Protein AF-0000000070482449 (afdb_homodimer)

Nearest PDB structures (foldseek):
  4ecn-assembly1_A  TM=5.492E-01  e=3.746E+00  Bacteroides thetaiotaomicron VPI-5482
  8u8a-assembly1_C  TM=4.324E-01  e=1.231E+00  Homo sapiens
  8xft-assembly1_A  TM=3.290E-01  e=1.168E+00  Homo sapiens
  8y69-assembly1_A  TM=4.864E-01  e=5.724E+00  Homo sapiens
  8tzh-assembly1_A  TM=4.615E-01  e=9.222E+00  Homo sapiens

Foldseek 3Di:
DDEDEPEQDQDQEDEAQQPVQVYAEYHHELNQNHAEAHHHHLNHAYYEYENNQNHAEHPAQQSNQNHAEYEHANHVNHDYYHDNNPNRVNPPHPHCNPDDD/DDEDEPEQDADQEDEAQQPVQVYAEYHHELNQNHAEAHHHHLNHAYAEYENNQNHAEHPAQQSNQNHAEYEHANHVNHDYYHDNNPNRVNPPHPHCNPDDD

Solvent-accessible surface area (backbone atoms only — not comparable to full-atom values): 9764 Å² total; per-residue (Å²): 123,33,54,45,60,40,53,60,29,67,38,49,68,62,65,65,40,45,79,41,72,53,36,25,34,42,35,34,31,45,16,45,44,22,35,47,50,46,52,64,25,47,58,26,26,35,40,36,37,29,41,14,48,44,19,36,32,51,46,85,34,46,64,27,43,44,26,45,41,40,33,48,21,46,25,81,49,51,74,44,76,45,62,57,23,86,72,13,63,40,52,76,52,55,68,48,62,48,66,81,128,123,31,51,47,61,41,54,60,29,68,36,52,69,64,66,66,40,45,81,41,73,54,37,28,32,42,35,33,32,45,18,44,43,22,35,46,48,48,51,64,26,46,57,25,25,34,42,37,37,30,40,14,47,44,20,35,33,50,45,85,34,47,65,28,44,45,26,46,41,41,34,48,21,44,27,83,50,50,75,44,74,45,62,57,23,86,72,14,62,41,54,75,51,56,67,48,62,48,68,81,127

Sequence (202 aa):
MESLCLTGNSFQSLPSLSGLSKLGALFLDDCTNLHAIPELPSNLRELIANYCTELVTTGNLSEMISLEEISLNYCPKLIEISNIGSESDLRNPKFAVEEPMMESLCLTGNSFQSLPSLSGLSKLGALFLDDCTNLHAIPELPSNLRELIANYCTELVTTGNLSEMISLEEISLNYCPKLIEISNIGSESDLRNPKFAVEEPM

Secondary structure (DSSP, 8-state):
-EEEE-TT---S-----TT-TTEEEEE-TT-TT--BPPP--TT--EEE-TT-TT--B----TT-TT--EEE--S-TT--B-----TTS-------------/-EEEE-TT---S-----TT-TTEEEEE-TT-TT--BPPP--TT--EEE-TT-TT--B----TT-TT--EEE--S-TT--B-----TTS-------------

pLDDT: mean 82.86, std 17.4, range [34.97, 97.88]

Organism: Prunus dulcis (NCBI:txid3755)

InterPro domains:
  IPR032675 Leucine-rich repeat domain superfamily [G3DSA:3.80.10.10] (1-92)

Structure (mmCIF, N/CA/C/O backbone):
data_AF-0000000070482449-model_v1
#
loop_
_entity.id
_entity.type
_entity.pdbx_description
1 polymer 'PREDICTED: TMV resistance'
#
loop_
_atom_site.group_PDB
_atom_site.id
_atom_site.type_symbol
_atom_site.label_atom_id
_atom_site.label_alt_id
_atom_site.label_comp_id
_atom_site.label_asym_id
_atom_site.label_entity_id
_atom_site.label_seq_id
_atom_site.pdbx_PDB_ins_code
_atom_site.Cartn_x
_atom_site.Cartn_y
_atom_site.Cartn_z
_atom_site.occupancy
_atom_site.B_iso_or_equiv
_atom_site.auth_seq_id
_atom_site.auth_comp_id
_atom_site.auth_asym_id
_atom_site.auth_atom_id
_atom_site.pdbx_PDB_model_num
ATOM 1 N N . MET A 1 1 ? -16.234 -4.676 -0.341 1 79.56 1 MET A N 1
ATOM 2 C CA . MET A 1 1 ? -14.906 -5.184 -0.687 1 79.56 1 MET A CA 1
ATOM 3 C C . MET A 1 1 ? -14 -4.055 -1.168 1 79.56 1 MET A C 1
ATOM 5 O O . MET A 1 1 ? -14.453 -3.154 -1.883 1 79.56 1 MET A O 1
ATOM 9 N N . GLU A 1 2 ? -12.836 -4.031 -0.575 1 90.75 2 GLU A N 1
ATOM 10 C CA . GLU A 1 2 ? -11.891 -2.979 -0.941 1 90.75 2 GLU A CA 1
ATOM 11 C C . GLU A 1 2 ? -10.82 -3.502 -1.895 1 90.75 2 GLU A C 1
ATOM 13 O O . GLU A 1 2 ? -10.578 -4.707 -1.958 1 90.75 2 GLU A O 1
ATOM 18 N N . SER A 1 3 ? -10.477 -2.617 -2.816 1 95 3 SER A N 1
ATOM 19 C CA . SER A 1 3 ? -9.352 -2.93 -3.691 1 95 3 SER A CA 1
ATOM 20 C C . SER A 1 3 ? -8.133 -2.07 -3.359 1 95 3 SER A C 1
ATOM 22 O O . SER A 1 3 ? -8.273 -0.94 -2.891 1 95 3 SER A O 1
ATOM 24 N N . LEU A 1 4 ? -6.938 -2.613 -3.586 1 96.12 4 LEU A N 1
ATOM 25 C CA . LEU A 1 4 ? -5.676 -1.896 -3.42 1 96.12 4 LEU A CA 1
ATOM 26 C C . LEU A 1 4 ? -4.832 -1.982 -4.688 1 96.12 4 LEU A C 1
ATOM 28 O O . LEU A 1 4 ? -4.449 -3.076 -5.109 1 96.12 4 LEU A O 1
ATOM 32 N N . CYS A 1 5 ? -4.59 -0.788 -5.254 1 96.75 5 CYS A N 1
ATOM 33 C CA . CYS A 1 5 ? -3.77 -0.732 -6.461 1 96.75 5 CYS A CA 1
ATOM 34 C C . CYS A 1 5 ? -2.385 -0.177 -6.152 1 96.75 5 CYS A C 1
ATOM 36 O O . CYS A 1 5 ? -2.248 0.985 -5.766 1 96.75 5 CYS A O 1
ATOM 38 N N . LEU A 1 6 ? -1.37 -1.03 -6.383 1 97 6 LEU A N 1
ATOM 39 C CA . LEU A 1 6 ? 0.023 -0.656 -6.168 1 97 6 LEU A CA 1
ATOM 40 C C . LEU A 1 6 ? 0.812 -0.732 -7.469 1 97 6 LEU A C 1
ATOM 42 O O . LEU A 1 6 ? 2.045 -0.685 -7.457 1 97 6 LEU A O 1
ATOM 46 N N . THR A 1 7 ? 0.087 -0.79 -8.5 1 96.94 7 THR A N 1
ATOM 47 C CA . THR A 1 7 ? 0.677 -0.991 -9.82 1 96.94 7 THR A CA 1
ATOM 48 C C . THR A 1 7 ? 1.72 0.083 -10.117 1 96.94 7 THR A C 1
ATOM 50 O O . THR A 1 7 ? 1.487 1.267 -9.867 1 96.94 7 THR A O 1
ATOM 53 N N . GLY A 1 8 ? 2.809 -0.324 -10.57 1 96.25 8 GLY A N 1
ATOM 54 C CA . GLY A 1 8 ? 3.814 0.595 -11.078 1 96.25 8 GLY A CA 1
ATOM 55 C C . GLY A 1 8 ? 4.742 1.12 -9.992 1 96.25 8 GLY A C 1
ATOM 56 O O . GLY A 1 8 ? 5.637 1.922 -10.273 1 96.25 8 GLY A O 1
ATOM 57 N N . ASN A 1 9 ? 4.633 0.684 -8.766 1 95.5 9 ASN A N 1
ATOM 58 C CA . ASN A 1 9 ? 5.547 1.117 -7.719 1 95.5 9 ASN A CA 1
ATOM 59 C C . ASN A 1 9 ? 6.906 0.437 -7.84 1 95.5 9 ASN A C 1
ATOM 61 O O . ASN A 1 9 ? 7.027 -0.605 -8.484 1 95.5 9 ASN A O 1
ATOM 65 N N . SER A 1 10 ? 7.938 1.027 -7.289 1 93.12 10 SER A N 1
ATOM 66 C CA . SER A 1 10 ? 9.297 0.53 -7.457 1 93.12 10 SER A CA 1
ATOM 67 C C . SER A 1 10 ? 9.875 0.049 -6.129 1 93.12 10 SER A C 1
ATOM 69 O O . SER A 1 10 ? 11.102 -0.047 -5.98 1 93.12 10 SER A O 1
ATOM 71 N N . PHE A 1 11 ? 9.008 -0.35 -5.207 1 92 11 PHE A N 1
ATOM 72 C CA . PHE A 1 11 ? 9.492 -0.823 -3.912 1 92 11 PHE A CA 1
ATOM 73 C C . PHE A 1 11 ? 10.008 -2.252 -4.02 1 92 11 PHE A C 1
ATOM 75 O O . PHE A 1 11 ? 9.578 -3.012 -4.891 1 92 11 PHE A O 1
ATOM 82 N N . GLN A 1 12 ? 10.859 -2.605 -3.109 1 92.62 12 GLN A N 1
ATOM 83 C CA . GLN A 1 12 ? 11.43 -3.947 -3.092 1 92.62 12 GLN A CA 1
ATOM 84 C C . GLN A 1 12 ? 10.617 -4.883 -2.207 1 92.62 12 GLN A C 1
ATOM 86 O O . GLN A 1 12 ? 10.641 -6.102 -2.393 1 92.62 12 GLN A O 1
ATOM 91 N N . SER A 1 13 ? 10.008 -4.316 -1.276 1 90.62 13 SER A N 1
ATOM 92 C CA . SER A 1 13 ? 9.211 -5.09 -0.331 1 90.62 13 SER A CA 1
ATOM 93 C C . SER A 1 13 ? 8.023 -4.281 0.186 1 90.62 13 SER A C 1
ATOM 95 O O . SER A 1 13 ? 7.984 -3.059 0.031 1 90.62 13 SER A O 1
ATOM 97 N N . LEU A 1 14 ? 6.973 -4.996 0.718 1 90.88 14 LEU A N 1
ATOM 98 C CA . LEU A 1 14 ? 5.793 -4.402 1.336 1 90.88 14 LEU A CA 1
ATOM 99 C C . LEU A 1 14 ? 5.551 -4.988 2.725 1 90.88 14 LEU A C 1
ATOM 101 O O . LEU A 1 14 ? 5.895 -6.141 2.982 1 90.88 14 LEU A O 1
ATOM 105 N N . PRO A 1 15 ? 4.961 -4.074 3.549 1 90 15 PRO A N 1
ATOM 106 C CA . PRO A 1 15 ? 4.508 -4.688 4.801 1 90 15 PRO A CA 1
ATOM 107 C C . PRO A 1 15 ? 3.357 -5.668 4.59 1 90 15 PRO A C 1
ATOM 109 O O . PRO A 1 15 ? 2.74 -5.684 3.523 1 90 15 PRO A O 1
ATOM 112 N N . SER A 1 16 ? 3.137 -6.484 5.75 1 92.81 16 SER A N 1
ATOM 113 C CA . SER A 1 16 ? 2.01 -7.414 5.691 1 92.81 16 SER A CA 1
ATOM 114 C C . SER A 1 16 ? 0.701 -6.676 5.43 1 92.81 16 SER A C 1
ATOM 116 O O . SER A 1 16 ? 0.458 -5.609 6 1 92.81 16 SER A O 1
ATOM 118 N N . LEU A 1 17 ? -0.111 -7.293 4.582 1 93.88 17 LEU A N 1
ATOM 119 C CA . LEU A 1 17 ? -1.441 -6.754 4.32 1 93.88 17 LEU A CA 1
ATOM 120 C C . LEU A 1 17 ? -2.516 -7.613 4.977 1 93.88 17 LEU A C 1
ATOM 122 O O . LEU A 1 17 ? -3.709 -7.41 4.742 1 93.88 17 LEU A O 1
ATOM 126 N N . SER A 1 18 ? -2.086 -8.477 5.848 1 92.19 18 SER A N 1
ATOM 127 C CA . SER A 1 18 ? -2.998 -9.43 6.469 1 92.19 18 SER A CA 1
ATOM 128 C C . SER A 1 18 ? -4.031 -8.719 7.336 1 92.19 18 SER A C 1
ATOM 130 O O . SER A 1 18 ? -5.121 -9.25 7.57 1 92.19 18 SER A O 1
ATOM 132 N N . GLY A 1 19 ? -3.684 -7.551 7.688 1 88.56 19 GLY A N 1
ATOM 133 C CA . GLY A 1 19 ? -4.582 -6.812 8.562 1 88.56 19 GLY A CA 1
ATOM 134 C C . GLY A 1 19 ? -5.707 -6.117 7.816 1 88.56 19 GLY A C 1
ATOM 135 O O . GLY A 1 19 ? -6.645 -5.609 8.43 1 88.56 19 GLY A O 1
ATOM 136 N N . LEU A 1 20 ? -5.641 -6.141 6.543 1 91 20 LEU A N 1
ATOM 137 C CA . LEU A 1 20 ? -6.684 -5.508 5.742 1 91 20 LEU A CA 1
ATOM 138 C C . LEU A 1 20 ? -7.812 -6.488 5.445 1 91 20 LEU A C 1
ATOM 140 O O . LEU A 1 20 ? -7.961 -6.941 4.309 1 91 20 LEU A O 1
ATOM 144 N N . SER A 1 21 ? -8.68 -6.641 6.445 1 89.88 21 SER A N 1
ATOM 145 C CA . SER A 1 21 ? -9.688 -7.695 6.426 1 89.88 21 SER A CA 1
ATOM 146 C C . SER A 1 21 ? -10.711 -7.453 5.324 1 89.88 21 SER A C 1
ATOM 148 O O . SER A 1 21 ? -11.406 -8.383 4.898 1 89.88 21 SER A O 1
ATOM 150 N N . LYS A 1 22 ? -10.805 -6.285 4.809 1 91.88 22 LYS A N 1
ATOM 151 C CA . LYS A 1 22 ? -11.797 -5.969 3.789 1 91.88 22 LYS A CA 1
ATOM 152 C C . LYS A 1 22 ? -11.18 -5.984 2.395 1 91.88 22 LYS A C 1
ATOM 154 O O . LYS A 1 22 ? -11.867 -5.77 1.398 1 91.88 22 LYS A O 1
ATOM 159 N N . LEU A 1 23 ? -9.977 -6.297 2.328 1 94.06 23 LEU A N 1
ATOM 160 C CA . LEU A 1 23 ? -9.281 -6.293 1.047 1 94.06 23 LEU A CA 1
ATOM 161 C C . LEU A 1 23 ? -9.703 -7.484 0.195 1 94.06 23 LEU A C 1
ATOM 163 O O . LEU A 1 23 ? -9.484 -8.641 0.577 1 94.06 23 LEU A O 1
ATOM 167 N N . GLY A 1 24 ? -10.25 -7.156 -1.022 1 94.31 24 GLY A N 1
ATOM 168 C CA . GLY A 1 24 ? -10.734 -8.211 -1.904 1 94.31 24 GLY A CA 1
ATOM 169 C C . GLY A 1 24 ? -9.906 -8.344 -3.172 1 94.31 24 GLY A C 1
ATOM 170 O O . GLY A 1 24 ? -9.922 -9.398 -3.814 1 94.31 24 GLY A O 1
ATOM 171 N N . ALA A 1 25 ? -9.258 -7.305 -3.555 1 95.94 25 ALA A N 1
ATOM 172 C CA . ALA A 1 25 ? -8.461 -7.32 -4.777 1 95.94 25 ALA A CA 1
ATOM 173 C C . ALA A 1 25 ? -7.152 -6.562 -4.59 1 95.94 25 ALA A C 1
ATOM 175 O O . ALA A 1 25 ? -7.137 -5.465 -4.027 1 95.94 25 ALA A O 1
ATOM 176 N N . LEU A 1 26 ? -6.031 -7.188 -5.035 1 96.19 26 LEU A N 1
ATOM 177 C CA . LEU A 1 26 ? -4.711 -6.57 -4.973 1 96.19 26 LEU A CA 1
ATOM 178 C C . LEU A 1 26 ? -4.062 -6.543 -6.352 1 96.19 26 LEU A C 1
ATOM 180 O O . LEU A 1 26 ? -3.961 -7.574 -7.02 1 96.19 26 LEU A O 1
ATOM 184 N N . PHE A 1 27 ? -3.662 -5.312 -6.734 1 97.31 27 PHE A N 1
ATOM 185 C CA . PHE A 1 27 ? -2.988 -5.125 -8.016 1 97.31 27 PHE A CA 1
ATOM 186 C C . PHE A 1 27 ? -1.542 -4.691 -7.809 1 97.31 27 PHE A C 1
ATOM 188 O O . PHE A 1 27 ? -1.281 -3.658 -7.188 1 97.31 27 PHE A O 1
ATOM 195 N N . LEU A 1 28 ? -0.65 -5.512 -8.414 1 97.5 28 LEU A N 1
ATOM 196 C CA . LEU A 1 28 ? 0.781 -5.281 -8.242 1 97.5 28 LEU A CA 1
ATOM 197 C C . LEU A 1 28 ? 1.488 -5.246 -9.594 1 97.5 28 LEU A C 1
ATOM 199 O O . LEU A 1 28 ? 2.713 -5.371 -9.664 1 97.5 28 LEU A O 1
ATOM 203 N N . ASP A 1 29 ? 0.728 -4.977 -10.617 1 97.12 29 ASP A N 1
ATOM 204 C CA . ASP A 1 29 ? 1.339 -5.035 -11.945 1 97.12 29 ASP A CA 1
ATOM 205 C C . ASP A 1 29 ? 2.516 -4.066 -12.047 1 97.12 29 ASP A C 1
ATOM 207 O O . ASP A 1 29 ? 2.447 -2.941 -11.555 1 97.12 29 ASP A O 1
ATOM 211 N N . ASP A 1 30 ? 3.535 -4.539 -12.797 1 97.88 30 ASP A N 1
ATOM 212 C CA . ASP A 1 30 ? 4.68 -3.713 -13.172 1 97.88 30 ASP A CA 1
ATOM 213 C C . ASP A 1 30 ? 5.422 -3.213 -11.93 1 97.88 30 ASP A C 1
ATOM 215 O O . ASP A 1 30 ? 5.961 -2.104 -11.93 1 97.88 30 ASP A O 1
ATOM 219 N N . CYS A 1 31 ? 5.281 -3.875 -10.75 1 97.06 31 CYS A N 1
ATOM 220 C CA . CYS A 1 31 ? 6.191 -3.674 -9.625 1 97.06 31 CYS A CA 1
ATOM 221 C C . CYS A 1 31 ? 7.484 -4.457 -9.828 1 97.06 31 CYS A C 1
ATOM 223 O O . CYS A 1 31 ? 7.68 -5.508 -9.219 1 97.06 31 CYS A O 1
ATOM 225 N N . THR A 1 32 ? 8.383 -3.893 -10.578 1 97 32 THR A N 1
ATOM 226 C CA . THR A 1 32 ? 9.5 -4.621 -11.18 1 97 32 THR A CA 1
ATOM 227 C C . THR A 1 32 ? 10.586 -4.902 -10.148 1 97 32 THR A C 1
ATOM 229 O O . THR A 1 32 ? 11.453 -5.746 -10.367 1 97 32 THR A O 1
ATOM 232 N N . ASN A 1 33 ? 10.531 -4.184 -8.984 1 96.19 33 ASN A N 1
ATOM 233 C CA . ASN A 1 33 ? 11.57 -4.387 -7.98 1 96.19 33 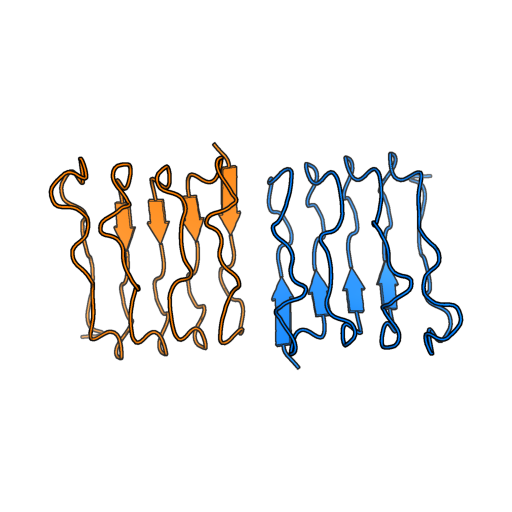ASN A CA 1
ATOM 234 C C . ASN A 1 33 ? 11.07 -5.262 -6.832 1 96.19 33 ASN A C 1
ATOM 236 O O . ASN A 1 33 ? 11.852 -5.637 -5.949 1 96.19 33 ASN A O 1
ATOM 240 N N . LEU A 1 34 ? 9.828 -5.664 -6.871 1 95.5 34 LEU A N 1
ATOM 241 C CA . LEU A 1 34 ? 9.227 -6.43 -5.777 1 95.5 34 LEU A CA 1
ATOM 242 C C . LEU A 1 34 ? 9.797 -7.844 -5.73 1 95.5 34 LEU A C 1
ATOM 244 O O . LEU A 1 34 ? 9.789 -8.555 -6.738 1 95.5 34 LEU A O 1
ATOM 248 N N . HIS A 1 35 ? 10.195 -8.266 -4.547 1 95 35 HIS A N 1
ATOM 249 C CA . HIS A 1 35 ? 10.859 -9.555 -4.453 1 95 35 HIS A CA 1
ATOM 250 C C . HIS A 1 35 ? 9.883 -10.648 -4.035 1 95 35 HIS A C 1
ATOM 252 O O . HIS A 1 35 ? 10.055 -11.812 -4.406 1 95 35 HIS A O 1
ATOM 258 N N . ALA A 1 36 ? 8.898 -10.227 -3.244 1 93.75 36 ALA A N 1
ATOM 259 C CA . ALA A 1 36 ? 7.961 -11.211 -2.717 1 93.75 36 ALA A CA 1
ATOM 260 C C . ALA A 1 36 ? 6.574 -10.594 -2.531 1 93.75 36 ALA A C 1
ATOM 262 O O . ALA A 1 36 ? 6.449 -9.414 -2.207 1 93.75 36 ALA A O 1
ATOM 263 N N . ILE A 1 37 ? 5.539 -11.32 -2.742 1 94.25 37 ILE A N 1
ATOM 264 C CA . ILE A 1 37 ? 4.188 -10.891 -2.393 1 94.25 37 ILE A CA 1
ATOM 265 C C . ILE A 1 37 ? 4.039 -10.844 -0.874 1 94.25 37 ILE A C 1
ATOM 267 O O . ILE A 1 37 ? 4.434 -11.781 -0.176 1 94.25 37 ILE A O 1
ATOM 271 N N . PRO A 1 38 ? 3.451 -9.742 -0.4 1 92.62 38 PRO A N 1
ATOM 272 C CA . PRO A 1 38 ? 3.27 -9.688 1.053 1 92.62 38 PRO A CA 1
ATOM 273 C C . PRO A 1 38 ? 2.223 -10.68 1.558 1 92.62 38 PRO A C 1
ATOM 275 O O . PRO A 1 38 ? 1.506 -11.281 0.758 1 92.62 38 PRO A O 1
ATOM 278 N N . GLU A 1 39 ? 2.258 -10.836 2.932 1 92.12 39 GLU A N 1
ATOM 279 C CA . GLU A 1 39 ? 1.156 -11.609 3.502 1 92.12 39 GLU A CA 1
ATOM 280 C C . GLU A 1 39 ? -0.19 -10.969 3.174 1 92.12 39 GLU A C 1
ATOM 282 O O . GLU A 1 39 ? -0.332 -9.742 3.225 1 92.12 39 GLU A O 1
ATOM 287 N N . LEU A 1 40 ? -1.146 -11.828 2.857 1 92.94 40 LEU A N 1
ATOM 288 C CA . LEU A 1 40 ? -2.439 -11.344 2.387 1 92.94 40 LEU A CA 1
ATOM 289 C C . LEU A 1 40 ? -3.562 -11.828 3.295 1 92.94 40 LEU A C 1
ATOM 291 O O . LEU A 1 40 ? -3.41 -12.828 4.004 1 92.94 40 LEU A O 1
ATOM 295 N N . PRO A 1 41 ? -4.637 -11.086 3.342 1 92.06 41 PRO A N 1
ATOM 296 C CA . PRO A 1 41 ? -5.777 -11.57 4.121 1 92.06 41 PRO A CA 1
ATOM 297 C C . PRO A 1 41 ? -6.488 -12.742 3.457 1 92.06 41 PRO A C 1
ATOM 299 O O . PRO A 1 41 ? -6.527 -12.828 2.227 1 92.06 41 PRO A O 1
ATOM 302 N N . SER A 1 42 ? -7.172 -13.562 4.277 1 89.06 42 SER A N 1
ATOM 303 C CA . SER A 1 42 ? -7.793 -14.789 3.795 1 89.06 42 SER A CA 1
ATOM 304 C C . SER A 1 42 ? -8.977 -14.492 2.881 1 89.06 42 SER A C 1
ATOM 306 O O . SER A 1 42 ? -9.414 -15.359 2.123 1 89.06 42 SER A O 1
ATOM 308 N N . ASN A 1 43 ? -9.477 -13.297 2.92 1 90 43 ASN A N 1
ATOM 309 C CA . ASN A 1 43 ? -10.672 -12.961 2.15 1 90 43 ASN A CA 1
ATOM 310 C C . ASN A 1 43 ? -10.312 -12.414 0.773 1 90 43 ASN A C 1
ATOM 312 O O . ASN A 1 43 ? -11.195 -12.078 -0.018 1 90 43 ASN A O 1
ATOM 316 N N . LEU A 1 44 ? -9.039 -12.383 0.395 1 92.81 44 LEU A N 1
ATOM 317 C CA . LEU A 1 44 ? -8.633 -11.875 -0.909 1 92.81 44 LEU A CA 1
ATOM 318 C C . LEU A 1 44 ? -9.188 -12.75 -2.031 1 92.81 44 LEU A C 1
ATOM 320 O O . LEU A 1 44 ? -9.062 -13.969 -1.989 1 92.81 44 LEU A O 1
ATOM 324 N N . ARG A 1 45 ? -9.766 -12.102 -3.008 1 91.75 45 ARG A N 1
ATOM 325 C CA . ARG A 1 45 ? -10.391 -12.852 -4.098 1 91.75 45 ARG A CA 1
ATOM 326 C C . ARG A 1 45 ? -9.578 -12.727 -5.383 1 91.75 45 ARG A C 1
ATOM 328 O O . ARG A 1 45 ? -9.602 -13.625 -6.227 1 91.75 45 ARG A O 1
ATOM 335 N N . GLU A 1 46 ? -8.945 -11.602 -5.551 1 93.38 46 GLU A N 1
ATOM 336 C CA . GLU A 1 46 ? -8.203 -11.336 -6.781 1 93.38 46 GLU A CA 1
ATOM 337 C C . GLU A 1 46 ? -6.793 -10.836 -6.484 1 93.38 46 GLU A C 1
ATOM 339 O O . GLU A 1 46 ? -6.617 -9.883 -5.719 1 93.38 46 GLU A O 1
ATOM 344 N N . LEU A 1 47 ? -5.766 -11.531 -7.102 1 93.56 47 LEU A N 1
ATOM 345 C CA . LEU A 1 47 ? -4.367 -11.117 -7.023 1 93.56 47 LEU A CA 1
ATOM 346 C C . LEU A 1 47 ? -3.752 -11.016 -8.414 1 93.56 47 LEU A C 1
ATOM 348 O O . LEU A 1 47 ? -3.562 -12.031 -9.094 1 93.56 47 LEU A O 1
ATOM 352 N N . ILE A 1 48 ? -3.484 -9.773 -8.805 1 94.88 48 ILE A N 1
ATOM 353 C CA . ILE A 1 48 ? -2.879 -9.562 -10.109 1 94.88 48 ILE A CA 1
ATOM 354 C C . ILE A 1 48 ? -1.481 -8.969 -9.938 1 94.88 48 ILE A C 1
ATOM 356 O O . ILE A 1 48 ? -1.33 -7.852 -9.438 1 94.88 48 ILE A O 1
ATOM 360 N N . ALA A 1 49 ? -0.438 -9.703 -10.359 1 95.44 49 ALA A N 1
ATOM 361 C CA . ALA A 1 49 ? 0.954 -9.281 -10.211 1 95.44 49 ALA A CA 1
ATOM 362 C C . ALA A 1 49 ? 1.768 -9.633 -11.453 1 95.44 49 ALA A C 1
ATOM 364 O O . ALA A 1 49 ? 2.818 -10.273 -11.352 1 95.44 49 ALA A O 1
ATOM 365 N N . ASN A 1 50 ? 1.284 -9.078 -12.539 1 94.12 50 ASN A N 1
ATOM 366 C CA . ASN A 1 50 ? 2.021 -9.305 -13.773 1 94.12 50 ASN A CA 1
ATOM 367 C C . ASN A 1 50 ? 3.219 -8.359 -13.898 1 94.12 50 ASN A C 1
ATOM 369 O O . ASN A 1 50 ? 3.207 -7.262 -13.344 1 94.12 50 ASN A O 1
ATOM 373 N N . TYR A 1 51 ? 4.262 -8.789 -14.648 1 95.88 51 TYR A N 1
ATOM 374 C CA . TYR A 1 51 ? 5.422 -7.98 -15 1 95.88 51 TYR A CA 1
ATOM 375 C C . TYR A 1 51 ? 6.211 -7.586 -13.758 1 95.88 51 TYR A C 1
ATOM 377 O O . TYR A 1 51 ? 6.762 -6.488 -13.688 1 95.88 51 TYR A O 1
ATOM 385 N N . CYS A 1 52 ? 6.141 -8.438 -12.719 1 95.94 52 CYS A N 1
ATOM 386 C CA . CYS A 1 52 ? 7.004 -8.289 -11.555 1 95.94 52 CYS A CA 1
ATOM 387 C C . CYS A 1 52 ? 8.312 -9.047 -11.742 1 95.94 52 CYS A C 1
ATOM 389 O O . CYS A 1 52 ? 8.469 -10.156 -11.219 1 95.94 52 CYS A O 1
ATOM 391 N N . THR A 1 53 ? 9.211 -8.438 -12.406 1 95.88 53 THR A N 1
ATOM 392 C CA . THR A 1 53 ? 10.352 -9.125 -13.008 1 95.88 53 THR A CA 1
ATOM 393 C C . THR A 1 53 ? 11.336 -9.578 -11.93 1 95.88 53 THR A C 1
ATOM 395 O O . THR A 1 53 ? 12.164 -10.461 -12.164 1 95.88 53 THR A O 1
ATOM 398 N N . GLU A 1 54 ? 11.328 -9.023 -10.68 1 96.19 54 GLU A N 1
ATOM 399 C CA . GLU A 1 54 ? 12.234 -9.43 -9.602 1 96.19 54 GLU A CA 1
ATOM 400 C C . GLU A 1 54 ? 11.523 -10.336 -8.602 1 96.19 54 GLU A C 1
ATOM 402 O O . GLU A 1 54 ? 12.125 -10.766 -7.613 1 96.19 54 GLU A O 1
ATOM 407 N N . LEU A 1 55 ? 10.273 -10.648 -8.883 1 94.5 55 LEU A N 1
ATOM 408 C CA . LEU A 1 55 ? 9.5 -11.5 -7.98 1 94.5 55 LEU A CA 1
ATOM 409 C C . LEU A 1 55 ? 10.047 -12.922 -7.973 1 94.5 55 LEU A C 1
ATOM 411 O O . LEU A 1 55 ? 10.133 -13.57 -9.016 1 94.5 55 LEU A O 1
ATOM 415 N N . VAL A 1 56 ? 10.414 -13.367 -6.789 1 92 56 VAL A N 1
ATOM 416 C CA . VAL A 1 56 ? 11.055 -14.672 -6.691 1 92 56 VAL A CA 1
ATOM 417 C C . VAL A 1 56 ? 10.078 -15.68 -6.09 1 92 56 VAL A C 1
ATOM 419 O O . VAL A 1 56 ? 10.109 -16.859 -6.43 1 92 56 VAL A O 1
ATOM 422 N N . THR A 1 57 ? 9.18 -15.195 -5.25 1 88 57 THR A N 1
ATOM 423 C CA . THR A 1 57 ? 8.234 -16.094 -4.609 1 88 57 THR A CA 1
ATOM 424 C C . THR A 1 57 ? 6.906 -15.391 -4.34 1 88 57 THR A C 1
ATOM 426 O O . THR A 1 57 ? 6.883 -14.18 -4.102 1 88 57 THR A O 1
ATOM 429 N N . THR A 1 58 ? 5.793 -16.078 -4.328 1 87.62 58 THR A N 1
ATOM 430 C CA . THR A 1 58 ? 4.484 -15.539 -3.979 1 87.62 58 THR A CA 1
ATOM 431 C C . THR A 1 58 ? 4.258 -15.602 -2.471 1 87.62 58 THR A C 1
ATOM 433 O O . THR A 1 58 ? 3.332 -14.977 -1.949 1 87.62 58 THR A O 1
ATOM 436 N N . GLY A 1 59 ? 5.137 -16.25 -1.792 1 82.62 59 GLY A N 1
ATOM 437 C CA . GLY A 1 59 ? 4.855 -16.516 -0.392 1 82.62 59 GLY A CA 1
ATOM 438 C C . GLY A 1 59 ? 3.781 -17.578 -0.194 1 82.62 59 GLY A C 1
ATOM 439 O O . GLY A 1 59 ? 3.512 -18.375 -1.094 1 82.62 59 GLY A O 1
ATOM 440 N N . ASN A 1 60 ? 3.213 -17.703 1.038 1 76.44 60 ASN A N 1
ATOM 441 C CA . ASN A 1 60 ? 2.232 -18.719 1.377 1 76.44 60 ASN A CA 1
ATOM 442 C C . ASN A 1 60 ? 0.817 -18.297 1.008 1 76.44 60 ASN A C 1
ATOM 444 O O . ASN A 1 60 ? 0.27 -17.359 1.61 1 76.44 60 ASN A O 1
ATOM 448 N N . LEU A 1 61 ? 0.296 -18.938 -0.005 1 80.5 61 LEU A N 1
ATOM 449 C CA . LEU A 1 61 ? -1.059 -18.625 -0.452 1 80.5 61 LEU A CA 1
ATOM 450 C C . LEU A 1 61 ? -2.033 -19.719 -0.015 1 80.5 61 LEU A C 1
ATOM 452 O O . LEU A 1 61 ? -3.186 -19.734 -0.454 1 80.5 61 LEU A O 1
ATOM 456 N N . SER A 1 62 ? -1.575 -20.609 0.855 1 76.56 62 SER A N 1
ATOM 457 C CA . SER A 1 62 ? -2.385 -21.75 1.254 1 76.56 62 SER A CA 1
ATOM 458 C C . SER A 1 62 ? -3.611 -21.312 2.049 1 76.56 62 SER A C 1
ATOM 460 O O . SER A 1 62 ? -4.617 -22.016 2.088 1 76.56 62 SER A O 1
ATOM 462 N N . GLU A 1 63 ? -3.521 -20.141 2.596 1 77.69 63 GLU A N 1
ATOM 463 C CA . GLU A 1 63 ? -4.609 -19.672 3.451 1 77.69 63 GLU A CA 1
ATOM 464 C C . GLU A 1 63 ? -5.59 -18.797 2.674 1 77.69 63 GLU A C 1
ATOM 466 O O . GLU A 1 63 ? -6.555 -18.281 3.24 1 77.69 63 GLU A O 1
ATOM 471 N N . MET A 1 64 ? -5.352 -18.719 1.4 1 82.12 64 MET A N 1
ATOM 472 C CA . MET A 1 64 ? -6.203 -17.859 0.595 1 82.12 64 MET A CA 1
ATOM 473 C C . MET A 1 64 ? -7.41 -18.609 0.061 1 82.12 64 MET A C 1
ATOM 475 O O . MET A 1 64 ? -7.527 -18.828 -1.146 1 82.12 64 MET A O 1
ATOM 479 N N . ILE A 1 65 ? -8.383 -18.875 0.931 1 82.25 65 ILE A N 1
ATOM 480 C CA . ILE A 1 65 ? -9.516 -19.75 0.642 1 82.25 65 ILE A CA 1
ATOM 481 C C . ILE A 1 65 ? -10.5 -19.047 -0.277 1 82.25 65 ILE A C 1
ATOM 483 O O . ILE A 1 65 ? -11.281 -19.688 -0.983 1 82.25 65 ILE A O 1
ATOM 487 N N . SER A 1 66 ? -10.43 -17.719 -0.306 1 87.62 66 SER A N 1
ATOM 488 C CA . SER A 1 66 ? -11.414 -16.969 -1.079 1 87.62 66 SER A CA 1
ATOM 489 C C . SER A 1 66 ? -10.852 -16.562 -2.438 1 87.62 66 SER A C 1
ATOM 491 O O . SER A 1 66 ? -11.539 -15.922 -3.234 1 87.62 66 SER A O 1
ATOM 493 N N . LEU A 1 67 ? -9.633 -16.922 -2.744 1 87.81 67 LEU A N 1
ATOM 494 C CA . LEU A 1 67 ? -8.961 -16.484 -3.965 1 87.81 67 LEU A CA 1
ATOM 495 C C . LEU A 1 67 ? -9.656 -17.062 -5.199 1 87.81 67 LEU A C 1
ATOM 497 O O . LEU A 1 67 ? -9.828 -18.281 -5.312 1 87.81 67 LEU A O 1
ATOM 501 N N . GLU A 1 68 ? -9.984 -16.188 -6.09 1 86.69 68 GLU A N 1
ATOM 502 C CA . GLU A 1 68 ? -10.703 -16.578 -7.301 1 86.69 68 GLU A CA 1
ATOM 503 C C . GLU A 1 68 ? -9.836 -16.391 -8.539 1 86.69 68 GLU A C 1
ATOM 505 O O . GLU A 1 68 ? -9.977 -17.125 -9.516 1 86.69 68 GLU A O 1
ATOM 510 N N . GLU A 1 69 ? -9.07 -15.398 -8.531 1 88.25 69 GLU A N 1
ATOM 511 C CA . GLU A 1 69 ? -8.242 -15.078 -9.688 1 88.25 69 GLU A CA 1
ATOM 512 C C . GLU A 1 69 ? -6.832 -14.688 -9.273 1 88.25 69 GLU A C 1
ATOM 514 O O . GLU A 1 69 ? -6.648 -13.898 -8.344 1 88.25 69 GLU A O 1
ATOM 519 N N . ILE A 1 70 ? -5.832 -15.297 -10 1 90.69 70 ILE A N 1
ATOM 520 C CA . ILE A 1 70 ? -4.43 -14.961 -9.805 1 90.69 70 ILE A CA 1
ATOM 521 C C . ILE A 1 70 ? -3.723 -14.875 -11.156 1 90.69 70 ILE A C 1
ATOM 523 O O . ILE A 1 70 ? -3.959 -15.711 -12.031 1 90.69 70 ILE A O 1
ATOM 527 N N . SER A 1 71 ? -3.025 -13.773 -11.352 1 91.06 71 SER A N 1
ATOM 528 C CA . SER A 1 71 ? -2.211 -13.617 -12.547 1 91.06 71 SER A CA 1
ATOM 529 C C . SER A 1 71 ? -0.779 -13.227 -12.203 1 91.06 71 SER A C 1
ATOM 531 O O . SER A 1 71 ? -0.552 -12.211 -11.539 1 91.06 71 SER A O 1
ATOM 533 N N . LEU A 1 72 ? 0.116 -14.023 -12.586 1 91.94 72 LEU A N 1
ATOM 534 C CA . LEU A 1 72 ? 1.541 -13.812 -12.359 1 91.94 72 LEU A CA 1
ATOM 535 C C . LEU A 1 72 ? 2.328 -13.969 -13.656 1 91.94 72 LEU A C 1
ATOM 537 O O . LEU A 1 72 ? 3.354 -14.656 -13.68 1 91.94 72 LEU A O 1
ATOM 541 N N . ASN A 1 73 ? 1.825 -13.32 -14.633 1 89.31 73 ASN A N 1
ATOM 542 C CA . ASN A 1 73 ? 2.457 -13.445 -15.945 1 89.31 73 ASN A CA 1
ATOM 543 C C . ASN A 1 73 ? 3.697 -12.562 -16.062 1 89.31 73 ASN A C 1
ATOM 545 O O . ASN A 1 73 ? 3.76 -11.492 -15.453 1 89.31 73 ASN A O 1
ATOM 549 N N . TYR A 1 74 ? 4.758 -12.977 -16.828 1 91.25 74 TYR A N 1
ATOM 550 C CA . TYR A 1 74 ? 5.969 -12.227 -17.141 1 91.25 74 TYR A CA 1
ATOM 551 C C . TYR A 1 74 ? 6.754 -11.898 -15.875 1 91.25 74 TYR A C 1
ATOM 553 O O . TYR A 1 74 ? 7.137 -10.742 -15.664 1 91.25 74 TYR A O 1
ATOM 561 N N . CYS A 1 75 ? 6.836 -12.852 -15.039 1 92.44 75 CYS A N 1
ATOM 562 C CA . CYS A 1 75 ? 7.684 -12.836 -13.852 1 92.44 75 CYS A CA 1
ATOM 563 C C . CYS A 1 75 ? 8.805 -13.859 -13.969 1 92.44 75 CYS A C 1
ATOM 565 O O . CYS A 1 75 ? 8.711 -14.953 -13.391 1 92.44 75 CYS A O 1
ATOM 567 N N . PRO A 1 76 ? 9.844 -13.562 -14.633 1 90.75 76 PRO A N 1
ATOM 568 C CA . PRO A 1 76 ? 10.836 -14.547 -15.07 1 90.75 76 PRO A CA 1
ATOM 569 C C . PRO A 1 76 ? 11.609 -15.164 -13.898 1 90.75 76 PRO A C 1
ATOM 571 O O . PRO A 1 76 ? 12.164 -16.266 -14.031 1 90.75 76 PRO A O 1
ATOM 574 N N . LYS A 1 77 ? 11.672 -14.555 -12.75 1 91.81 77 LYS A N 1
ATOM 575 C CA . LYS A 1 77 ? 12.469 -15.07 -11.641 1 91.81 77 LYS A CA 1
ATOM 576 C C . LYS A 1 77 ? 11.602 -15.867 -10.664 1 91.81 77 LYS A C 1
ATOM 578 O O . LYS A 1 77 ? 12.109 -16.438 -9.695 1 91.81 77 LYS A O 1
ATOM 583 N N . LEU A 1 78 ? 10.289 -15.812 -10.969 1 88.12 78 LEU A N 1
ATOM 584 C CA . LEU A 1 78 ? 9.359 -16.5 -10.078 1 88.12 78 LEU A CA 1
ATOM 585 C C . LEU A 1 78 ? 9.586 -18.016 -10.117 1 88.12 78 LEU A C 1
ATOM 587 O O . LEU A 1 78 ? 9.492 -18.625 -11.188 1 88.12 78 LEU A O 1
ATOM 591 N N . ILE A 1 79 ? 10.031 -18.656 -9.008 1 79.25 79 ILE A N 1
ATOM 592 C CA . ILE A 1 79 ? 10.375 -20.062 -8.961 1 79.25 79 ILE A CA 1
ATOM 593 C C . ILE A 1 79 ? 9.438 -20.797 -8.016 1 79.25 79 ILE A C 1
ATOM 595 O O . ILE A 1 79 ? 9.234 -22.016 -8.148 1 79.25 79 ILE A O 1
ATOM 599 N N . GLU A 1 80 ? 8.93 -20.047 -6.961 1 69 80 GLU A N 1
ATOM 600 C CA . GLU A 1 80 ? 8.133 -20.734 -5.949 1 69 80 GLU A CA 1
ATOM 601 C C . GLU A 1 80 ? 6.707 -20.188 -5.91 1 69 80 GLU A C 1
ATOM 603 O O . GLU A 1 80 ? 6.496 -19.016 -5.621 1 69 80 GLU A O 1
ATOM 608 N N . ILE A 1 81 ? 5.82 -20.891 -6.543 1 68.62 81 ILE A N 1
ATOM 609 C CA . ILE A 1 81 ? 4.406 -20.594 -6.328 1 68.62 81 ILE A CA 1
ATOM 610 C C . ILE A 1 81 ? 3.836 -21.547 -5.281 1 68.62 81 ILE A C 1
ATOM 612 O O . ILE A 1 81 ? 3.842 -22.766 -5.469 1 68.62 81 ILE A O 1
ATOM 616 N N . SER A 1 82 ? 3.883 -21.062 -4.066 1 62.62 82 SER A N 1
ATOM 617 C CA . SER A 1 82 ? 3.365 -21.938 -3.027 1 62.62 82 SER A CA 1
ATOM 618 C C . SER A 1 82 ? 1.931 -22.359 -3.326 1 62.62 82 SER A C 1
ATOM 620 O O . SER A 1 82 ? 1.253 -21.734 -4.145 1 62.62 82 SER A O 1
ATOM 622 N N . ASN A 1 83 ? 1.58 -23.594 -2.721 1 58.97 83 ASN A N 1
ATOM 623 C CA . ASN A 1 83 ? 0.274 -24.203 -2.941 1 58.97 83 ASN A CA 1
ATOM 624 C C . ASN A 1 83 ? -0.861 -23.234 -2.613 1 58.97 83 ASN A C 1
ATOM 626 O O . ASN A 1 83 ? -0.813 -22.531 -1.6 1 58.97 83 ASN A O 1
ATOM 630 N N . ILE A 1 84 ? -1.512 -22.688 -3.613 1 58.22 84 ILE A N 1
ATOM 631 C CA . ILE A 1 84 ? -2.795 -22.047 -3.373 1 58.22 84 ILE A CA 1
ATOM 632 C C . ILE A 1 84 ? -3.76 -23.031 -2.715 1 58.22 84 ILE A C 1
ATOM 634 O O . ILE A 1 84 ? -3.748 -24.219 -3.027 1 58.22 84 ILE A O 1
ATOM 638 N N . GLY A 1 85 ? -4.086 -22.781 -1.491 1 53.34 85 GLY A N 1
ATOM 639 C CA . GLY A 1 85 ? -4.922 -23.703 -0.723 1 53.34 85 GLY A CA 1
ATOM 640 C C . GLY A 1 85 ? -5.801 -24.578 -1.591 1 53.34 85 GLY A C 1
ATOM 641 O O . GLY A 1 85 ? -6.246 -24.156 -2.658 1 53.34 85 GLY A O 1
ATOM 642 N N . SER A 1 86 ? -5.547 -25.891 -1.458 1 50.91 86 SER A N 1
ATOM 643 C CA . SER A 1 86 ? -6.395 -26.891 -2.107 1 50.91 86 SER A CA 1
ATOM 644 C C . SER A 1 86 ? -7.863 -26.484 -2.037 1 50.91 86 SER A C 1
ATOM 646 O O . SER A 1 86 ? -8.664 -26.906 -2.879 1 50.91 86 SER A O 1
ATOM 648 N N . GLU A 1 87 ? -8.234 -25.969 -0.913 1 48.03 87 GLU A N 1
ATOM 649 C CA . GLU A 1 87 ? -9.656 -25.734 -0.673 1 48.03 87 GLU A CA 1
ATOM 650 C C . GLU A 1 87 ? -10.117 -24.422 -1.31 1 48.03 87 GLU A C 1
ATOM 652 O O . GLU A 1 87 ? -11.242 -23.984 -1.073 1 48.03 87 GLU A O 1
ATOM 657 N N . SER A 1 88 ? -9.266 -23.672 -1.605 1 49.53 88 SER A N 1
ATOM 658 C CA . SER A 1 88 ? -9.727 -22.422 -2.201 1 49.53 88 SER A CA 1
ATOM 659 C C . SER A 1 88 ? -10.648 -22.672 -3.385 1 49.53 88 SER A C 1
ATOM 661 O O . SER A 1 88 ? -10.5 -23.672 -4.09 1 49.53 88 SER A O 1
ATOM 663 N N . ASP A 1 89 ? -11.891 -22.5 -3.131 1 49.44 89 ASP A N 1
ATOM 664 C CA . ASP A 1 89 ? -12.734 -22.547 -4.324 1 49.44 89 ASP A CA 1
ATOM 665 C C . ASP A 1 89 ? -11.977 -22.031 -5.551 1 49.44 89 ASP A C 1
ATOM 667 O O . ASP A 1 89 ? -12.453 -21.141 -6.246 1 49.44 89 ASP A O 1
ATOM 671 N N . LEU A 1 90 ? -10.82 -21.953 -5.359 1 49.25 90 LEU A N 1
ATOM 672 C CA . LEU A 1 90 ? -10.102 -21.516 -6.555 1 49.25 90 LEU A CA 1
ATOM 673 C C . LEU A 1 90 ? -10.656 -22.203 -7.801 1 49.25 90 LEU A C 1
ATOM 675 O O . LEU A 1 90 ? -10.547 -23.422 -7.945 1 49.25 90 LEU A O 1
ATOM 679 N N . ARG A 1 91 ? -11.93 -22.016 -7.98 1 46.94 91 ARG A N 1
ATOM 680 C CA . ARG A 1 91 ? -12.234 -22.297 -9.383 1 46.94 91 ARG A CA 1
ATOM 681 C C . ARG A 1 91 ? -11 -22.078 -10.258 1 46.94 91 ARG A C 1
ATOM 683 O O . ARG A 1 91 ? -10.234 -21.141 -10.039 1 46.94 91 ARG A O 1
ATOM 690 N N . ASN A 1 92 ? -10.531 -22.672 -11.062 1 41.5 92 ASN A N 1
ATOM 691 C CA . ASN A 1 92 ? -9.414 -22.719 -12.008 1 41.5 92 ASN A CA 1
ATOM 692 C C . ASN A 1 92 ? -8.578 -21.438 -11.938 1 41.5 92 ASN A C 1
ATOM 694 O O . ASN A 1 92 ? -8.852 -20.469 -12.648 1 41.5 92 ASN A O 1
ATOM 698 N N . PRO A 1 93 ? -7.973 -21.25 -10.734 1 49.69 93 PRO A N 1
ATOM 699 C CA . PRO A 1 93 ? -7.094 -20.094 -10.859 1 49.69 93 PRO A CA 1
ATOM 700 C C . PRO A 1 93 ? -6.324 -20.078 -12.18 1 49.69 93 PRO A C 1
ATOM 702 O O . PRO A 1 93 ? -5.918 -21.125 -12.672 1 49.69 93 PRO A O 1
ATOM 705 N N . LYS A 1 94 ? -6.672 -19.438 -13.203 1 50.5 94 LYS A N 1
ATOM 706 C CA . LYS A 1 94 ? -5.879 -19.297 -14.43 1 50.5 94 LYS A CA 1
ATOM 707 C C . LYS A 1 94 ? -4.543 -18.625 -14.141 1 50.5 94 LYS A C 1
ATOM 709 O O . LYS A 1 94 ? -4.504 -17.469 -13.695 1 50.5 94 LYS A O 1
ATOM 714 N N . PHE A 1 95 ? -3.631 -19.438 -13.68 1 52.25 95 PHE A N 1
ATOM 715 C CA . PHE A 1 95 ? -2.252 -18.969 -13.633 1 52.25 95 PHE A CA 1
ATOM 716 C C . PHE A 1 95 ? -1.736 -18.672 -15.031 1 52.25 95 PHE A C 1
ATOM 718 O O . PHE A 1 95 ? -1.898 -19.469 -15.953 1 52.25 95 PHE A O 1
ATOM 725 N N . ALA A 1 96 ? -2.078 -17.578 -15.625 1 49.19 96 ALA A N 1
ATOM 726 C CA . ALA A 1 96 ? -1.461 -17.312 -16.922 1 49.19 96 ALA A CA 1
ATOM 727 C C . ALA A 1 96 ? -0.003 -16.891 -16.75 1 49.19 96 ALA A C 1
ATOM 729 O O . ALA A 1 96 ? 0.283 -15.805 -16.234 1 49.19 96 ALA A O 1
ATOM 730 N N . VAL A 1 97 ? 0.994 -17.703 -16.312 1 50.94 97 VAL A N 1
ATOM 731 C CA . VAL A 1 97 ? 2.416 -17.375 -16.391 1 50.94 97 VAL A CA 1
ATOM 732 C C . VAL A 1 97 ? 2.883 -17.422 -17.844 1 50.94 97 VAL A C 1
ATOM 734 O O . VAL A 1 97 ? 2.879 -18.469 -18.469 1 50.94 97 VAL A O 1
ATOM 737 N N . GLU A 1 98 ? 2.371 -16.547 -18.688 1 49.19 98 GLU A N 1
ATOM 738 C CA . GLU A 1 98 ? 2.885 -16.562 -20.062 1 49.19 98 GLU A CA 1
ATOM 739 C C . GLU A 1 98 ? 4.359 -16.172 -20.094 1 49.19 98 GLU A C 1
ATOM 741 O O . GLU A 1 98 ? 4.777 -15.219 -19.438 1 49.19 98 GLU A O 1
ATOM 746 N N . GLU A 1 99 ? 5.215 -17.125 -20.344 1 47.88 99 GLU A N 1
ATOM 747 C CA . GLU A 1 99 ? 6.621 -16.859 -20.641 1 47.88 99 GLU A CA 1
ATOM 748 C C . GLU A 1 99 ? 6.773 -15.945 -21.844 1 47.88 99 GLU A C 1
ATOM 750 O O . GLU A 1 99 ? 5.91 -15.922 -22.719 1 47.88 99 GLU A O 1
ATOM 755 N N . PRO A 1 100 ? 7.531 -14.82 -21.766 1 46.5 100 PRO A N 1
ATOM 756 C CA . PRO A 1 100 ? 7.75 -14.203 -23.078 1 46.5 100 PRO A CA 1
ATOM 757 C C . PRO A 1 100 ? 8.055 -15.234 -24.172 1 46.5 100 PRO A C 1
ATOM 759 O O . PRO A 1 100 ? 8.727 -16.234 -23.906 1 46.5 100 PRO A O 1
ATOM 762 N N . MET A 1 101 ? 7.215 -15.422 -25.219 1 35.34 101 MET A N 1
ATOM 763 C CA . MET A 1 101 ? 7.75 -16.109 -26.391 1 35.34 101 MET A CA 1
ATOM 764 C C . MET A 1 101 ? 9.086 -15.523 -26.812 1 35.34 101 MET A C 1
ATOM 766 O O . MET A 1 101 ? 9.297 -14.312 -26.703 1 35.34 101 MET A O 1
ATOM 770 N N . MET B 1 1 ? 16.312 5.672 -1.833 1 80.5 1 MET B N 1
ATOM 771 C CA . MET B 1 1 ? 15.031 6.086 -1.269 1 80.5 1 MET B CA 1
ATOM 772 C C . MET B 1 1 ? 13.875 5.547 -2.102 1 80.5 1 MET B C 1
ATOM 774 O O . MET B 1 1 ? 13.953 5.516 -3.33 1 80.5 1 MET B O 1
ATOM 778 N N . GLU B 1 2 ? 12.945 4.945 -1.399 1 91.06 2 GLU B N 1
ATOM 779 C CA . GLU B 1 2 ? 11.797 4.375 -2.098 1 91.06 2 GLU B CA 1
ATOM 780 C C . GLU B 1 2 ? 10.578 5.277 -1.978 1 91.06 2 GLU B C 1
ATOM 782 O O . GLU B 1 2 ? 10.492 6.098 -1.062 1 91.06 2 GLU B O 1
ATOM 787 N N . SER B 1 3 ? 9.844 5.312 -3.08 1 95.12 3 SER B N 1
ATOM 788 C CA . SER B 1 3 ? 8.555 6.008 -3.047 1 95.12 3 SER B CA 1
ATOM 789 C C . SER B 1 3 ? 7.395 5.023 -3.09 1 95.12 3 SER B C 1
ATOM 791 O O . SER B 1 3 ? 7.516 3.936 -3.654 1 95.12 3 SER B O 1
ATOM 793 N N . LEU B 1 4 ? 6.281 5.387 -2.471 1 96.19 4 LEU B N 1
ATOM 794 C CA . LEU B 1 4 ? 5.043 4.613 -2.496 1 96.19 4 LEU B CA 1
ATOM 795 C C . LEU B 1 4 ? 3.873 5.477 -2.953 1 96.19 4 LEU B C 1
ATOM 797 O O . LEU B 1 4 ? 3.539 6.473 -2.307 1 96.19 4 LEU B O 1
ATOM 801 N N . CYS B 1 5 ? 3.299 5.043 -4.098 1 96.75 5 CYS B N 1
ATOM 802 C CA . CYS B 1 5 ? 2.15 5.77 -4.629 1 96.75 5 CYS B CA 1
ATOM 803 C C . CYS B 1 5 ? 0.861 4.984 -4.414 1 96.75 5 CYS B C 1
ATOM 805 O O . CYS B 1 5 ? 0.69 3.9 -4.973 1 96.75 5 CYS B O 1
ATOM 807 N N . LEU B 1 6 ? -0.044 5.586 -3.627 1 97 6 LEU B N 1
ATOM 808 C CA . LEU B 1 6 ? -1.345 4.992 -3.338 1 97 6 LEU B CA 1
ATOM 809 C C . LEU B 1 6 ? -2.475 5.879 -3.848 1 97 6 LEU B C 1
ATOM 811 O O . LEU B 1 6 ? -3.639 5.672 -3.498 1 97 6 LEU B O 1
ATOM 815 N N . THR B 1 7 ? -2.096 6.777 -4.656 1 96.94 7 THR B N 1
ATOM 816 C CA . THR B 1 7 ? -3.023 7.789 -5.145 1 96.94 7 THR B CA 1
ATOM 817 C C . THR B 1 7 ? -4.242 7.141 -5.793 1 96.94 7 THR B C 1
ATOM 819 O O . THR B 1 7 ? -4.105 6.191 -6.566 1 96.94 7 THR B O 1
ATOM 822 N N . GLY B 1 8 ? -5.359 7.598 -5.449 1 96.25 8 GLY B N 1
ATOM 823 C CA . GLY B 1 8 ? -6.586 7.211 -6.125 1 96.25 8 GLY B CA 1
ATOM 824 C C . GLY B 1 8 ? -7.211 5.949 -5.559 1 96.25 8 GLY B C 1
ATOM 825 O O . GLY B 1 8 ? -8.25 5.496 -6.039 1 96.25 8 GLY B O 1
ATOM 826 N N . ASN B 1 9 ? -6.68 5.371 -4.516 1 95.44 9 ASN B N 1
ATOM 827 C CA . ASN B 1 9 ? -7.285 4.191 -3.904 1 95.44 9 ASN B CA 1
ATOM 828 C C . ASN B 1 9 ? -8.5 4.559 -3.061 1 95.44 9 ASN B C 1
ATOM 830 O O . ASN B 1 9 ? -8.664 5.715 -2.664 1 95.44 9 ASN B O 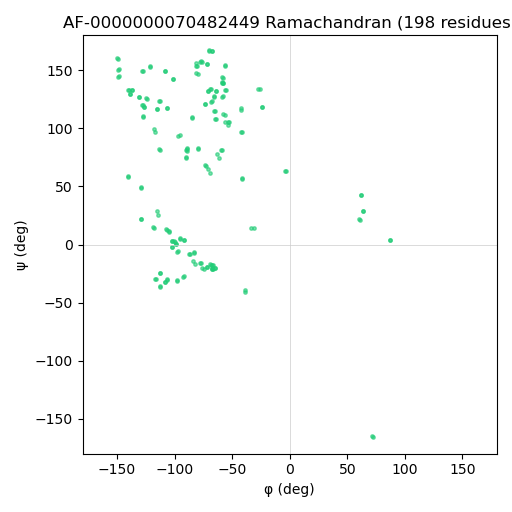1
ATOM 834 N N . SER B 1 10 ? -9.391 3.621 -2.816 1 93.31 10 SER B N 1
ATOM 835 C CA . SER B 1 10 ? -10.648 3.898 -2.135 1 93.31 10 SER B CA 1
ATOM 836 C C . SER B 1 10 ? -10.719 3.18 -0.792 1 93.31 10 SER B C 1
ATOM 838 O O . SER B 1 10 ? -11.812 2.951 -0.263 1 93.31 10 SER B O 1
ATOM 840 N N . PHE B 1 11 ? -9.578 2.953 -0.181 1 91.69 11 PHE B N 1
ATOM 841 C CA . PHE B 1 11 ? -9.57 2.266 1.105 1 91.69 11 PHE B CA 1
ATOM 842 C C . PHE B 1 11 ? -9.891 3.232 2.238 1 91.69 11 PHE B C 1
ATOM 844 O O . PHE B 1 11 ? -9.648 4.438 2.121 1 91.69 11 PHE B O 1
ATOM 851 N N . GLN B 1 12 ? -10.375 2.666 3.307 1 92.56 12 GLN B N 1
ATOM 852 C CA . GLN B 1 12 ? -10.719 3.48 4.465 1 92.56 12 GLN B CA 1
ATOM 853 C C . GLN B 1 12 ? -9.547 3.582 5.441 1 92.56 12 GLN B C 1
ATOM 855 O O . GLN B 1 12 ? -9.469 4.531 6.223 1 92.56 12 GLN B O 1
ATOM 860 N N . SER B 1 13 ? -8.758 2.611 5.402 1 90.81 13 SER B N 1
ATOM 861 C CA . SER B 1 13 ? -7.609 2.559 6.297 1 90.81 13 SER B CA 1
ATOM 862 C C . SER B 1 13 ? -6.449 1.796 5.664 1 90.81 13 SER B C 1
ATOM 864 O O . SER B 1 13 ? -6.633 1.089 4.672 1 90.81 13 SER B O 1
ATOM 866 N N . LEU B 1 14 ? -5.207 2.012 6.188 1 90.88 14 LEU B N 1
ATOM 867 C CA . LEU B 1 14 ? -3.988 1.324 5.77 1 90.88 14 LEU B CA 1
ATOM 868 C C . LEU B 1 14 ? -3.252 0.747 6.977 1 90.88 14 LEU B C 1
ATOM 870 O O . LEU B 1 14 ? -3.332 1.294 8.078 1 90.88 14 LEU B O 1
ATOM 874 N N . PRO B 1 15 ? -2.568 -0.385 6.641 1 90.25 15 PRO B N 1
ATOM 875 C CA . PRO B 1 15 ? -1.675 -0.82 7.719 1 90.25 15 PRO B CA 1
ATOM 876 C C . PRO B 1 15 ? -0.517 0.149 7.949 1 90.25 15 PRO B C 1
ATOM 878 O O . PRO B 1 15 ? -0.257 1.017 7.113 1 90.25 15 PRO B O 1
ATOM 881 N N . SER B 1 16 ? 0.158 -0.112 9.188 1 93 16 SER B N 1
ATOM 882 C CA . SER B 1 16 ? 1.328 0.708 9.484 1 93 16 SER B CA 1
ATOM 883 C C . SER B 1 16 ? 2.385 0.576 8.391 1 93 16 SER B C 1
ATOM 885 O O . SER B 1 16 ? 2.641 -0.524 7.898 1 93 16 SER B O 1
ATOM 887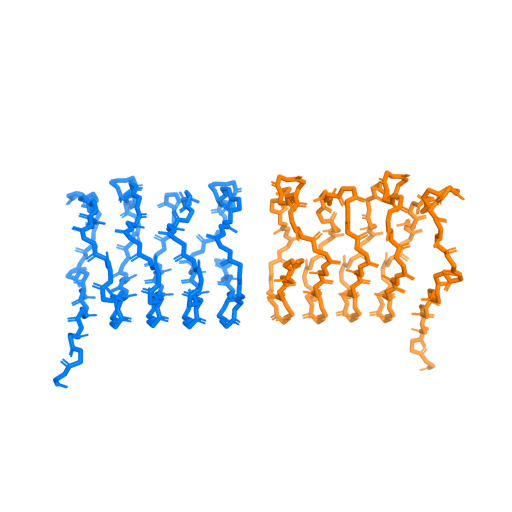 N N . LEU B 1 17 ? 2.969 1.718 8.055 1 93.94 17 LEU B N 1
ATOM 888 C CA . LEU B 1 17 ? 4.07 1.726 7.102 1 93.94 17 LEU B CA 1
ATOM 889 C C . LEU B 1 17 ? 5.402 1.972 7.809 1 93.94 17 LEU B C 1
ATOM 891 O O . LEU B 1 17 ? 6.43 2.166 7.152 1 93.94 17 LEU B O 1
ATOM 895 N N . SER B 1 18 ? 5.387 1.871 9.102 1 92.31 18 SER B N 1
ATOM 896 C CA . SER B 1 18 ? 6.566 2.189 9.898 1 92.31 18 SER B CA 1
ATOM 897 C C . SER B 1 18 ? 7.707 1.222 9.609 1 92.31 18 SER B C 1
ATOM 899 O O . SER B 1 18 ? 8.875 1.558 9.805 1 92.31 18 SER B O 1
ATOM 901 N N . GLY B 1 19 ? 7.328 0.127 9.086 1 88.5 19 GLY B N 1
ATOM 902 C CA . GLY B 1 19 ? 8.336 -0.883 8.82 1 88.5 19 GLY B CA 1
ATOM 903 C C . GLY B 1 19 ? 9.07 -0.663 7.508 1 88.5 19 GLY B C 1
ATOM 904 O O . GLY B 1 19 ? 10.078 -1.325 7.234 1 88.5 19 GLY B O 1
ATOM 905 N N . LEU B 1 20 ? 8.633 0.282 6.762 1 91.12 20 LEU B N 1
ATOM 906 C CA . LEU B 1 20 ? 9.281 0.569 5.488 1 91.12 20 LEU B CA 1
ATOM 907 C C . LEU B 1 20 ? 10.391 1.598 5.664 1 91.12 20 LEU B C 1
ATOM 909 O O . LEU B 1 20 ? 10.25 2.748 5.242 1 91.12 20 LEU B O 1
ATOM 913 N N . SER B 1 21 ? 11.531 1.09 6.113 1 90 21 SER B N 1
ATOM 914 C CA . SER B 1 21 ? 12.625 1.954 6.547 1 90 21 SER B CA 1
ATOM 915 C C . SER B 1 21 ? 13.219 2.725 5.375 1 90 21 SER B C 1
ATOM 917 O O . SER B 1 21 ? 13.875 3.752 5.566 1 90 21 SER B O 1
ATOM 919 N N . LYS B 1 22 ? 12.984 2.322 4.18 1 92.31 22 LYS B N 1
ATOM 920 C CA . LYS B 1 22 ? 13.562 2.984 3.016 1 92.31 22 LYS B CA 1
ATOM 921 C C . LYS B 1 22 ? 12.555 3.92 2.357 1 92.31 22 LYS B C 1
ATOM 923 O O . LYS B 1 22 ? 12.867 4.586 1.37 1 92.31 22 LYS B O 1
ATOM 928 N N . LEU B 1 23 ? 11.453 4.02 2.918 1 94.25 23 LEU B N 1
ATOM 929 C CA . LEU B 1 23 ? 10.406 4.855 2.344 1 94.25 23 LEU B CA 1
ATOM 930 C C . LEU B 1 23 ? 10.711 6.332 2.545 1 94.25 23 LEU B C 1
ATOM 932 O O . LEU B 1 23 ? 10.789 6.809 3.682 1 94.25 23 LEU B O 1
ATOM 936 N N . GLY B 1 24 ? 10.805 7.062 1.388 1 94.38 24 GLY B N 1
ATOM 937 C CA . GLY B 1 24 ? 11.133 8.477 1.451 1 94.38 24 GLY B CA 1
ATOM 938 C C . GLY B 1 24 ? 9.992 9.383 1.022 1 94.38 24 GLY B C 1
ATOM 939 O O . GLY B 1 24 ? 9.953 10.555 1.381 1 94.38 24 GLY B O 1
ATOM 940 N N . ALA B 1 25 ? 9.125 8.852 0.226 1 96 25 ALA B N 1
ATOM 941 C CA . ALA B 1 25 ? 8 9.641 -0.272 1 96 25 ALA B CA 1
ATOM 942 C C . ALA B 1 25 ? 6.719 8.812 -0.3 1 96 25 ALA B C 1
ATOM 944 O O . ALA B 1 25 ? 6.727 7.664 -0.736 1 96 25 ALA B O 1
ATOM 945 N N . LEU B 1 26 ? 5.625 9.414 0.229 1 96.19 26 LEU B N 1
ATOM 946 C CA . LEU B 1 26 ? 4.312 8.781 0.228 1 96.19 26 LEU B CA 1
ATOM 947 C C . LEU B 1 26 ? 3.277 9.672 -0.445 1 96.19 26 LEU B C 1
ATOM 949 O O . LEU B 1 26 ? 3.125 10.84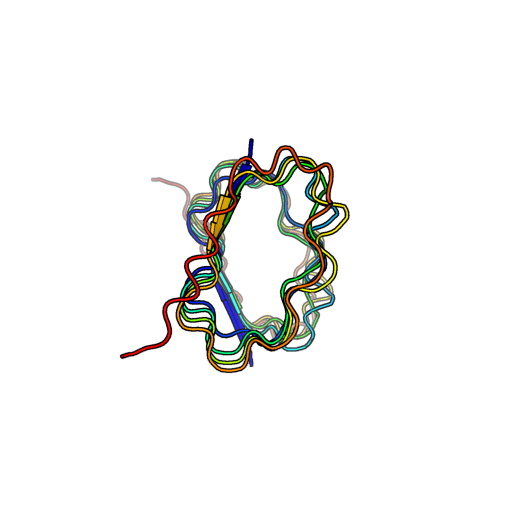4 -0.077 1 96.19 26 LEU B O 1
ATOM 953 N N . PHE B 1 27 ? 2.607 9.07 -1.466 1 97.38 27 PHE B N 1
ATOM 954 C CA . PHE B 1 27 ? 1.556 9.781 -2.186 1 97.38 27 PHE B CA 1
ATOM 955 C C . PHE B 1 27 ? 0.197 9.141 -1.925 1 97.38 27 PHE B C 1
ATOM 957 O O . PHE B 1 27 ? -0.003 7.957 -2.205 1 97.38 27 PHE B O 1
ATOM 964 N N . LEU B 1 28 ? -0.717 10.008 -1.432 1 97.5 28 LEU B N 1
ATOM 965 C CA . LEU B 1 28 ? -2.047 9.539 -1.058 1 97.5 28 LEU B CA 1
ATOM 966 C C . LEU B 1 28 ? -3.129 10.398 -1.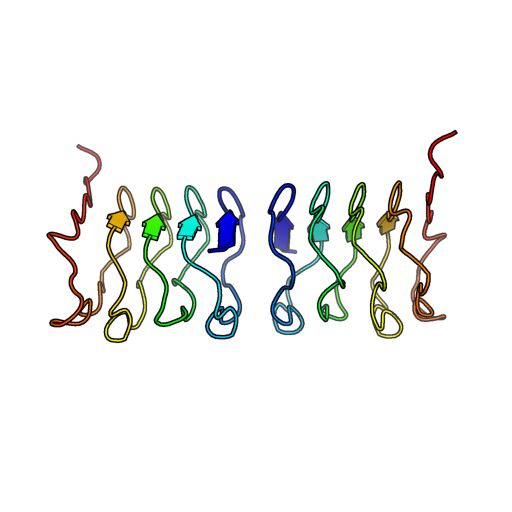701 1 97.5 28 LEU B C 1
ATOM 968 O O . LEU B 1 28 ? -4.281 10.375 -1.27 1 97.5 28 LEU B O 1
ATOM 972 N N . ASP B 1 29 ? -2.76 11.07 -2.768 1 97.06 29 ASP B N 1
ATOM 973 C CA . ASP B 1 29 ? -3.729 11.984 -3.361 1 97.06 29 ASP B CA 1
ATOM 974 C C . ASP B 1 29 ? -5.008 11.25 -3.76 1 97.06 29 ASP B C 1
ATOM 976 O O . ASP B 1 29 ? -4.949 10.133 -4.285 1 97.06 29 ASP B O 1
ATOM 980 N N . ASP B 1 30 ? -6.129 11.969 -3.566 1 97.88 30 ASP B N 1
ATOM 981 C CA . ASP B 1 30 ? -7.438 11.523 -4.043 1 97.88 30 ASP B CA 1
ATOM 982 C C . ASP B 1 30 ? -7.832 10.195 -3.406 1 97.88 30 ASP B C 1
ATOM 984 O O . ASP B 1 30 ? -8.5 9.375 -4.039 1 97.88 30 ASP B O 1
ATOM 988 N N . CYS B 1 31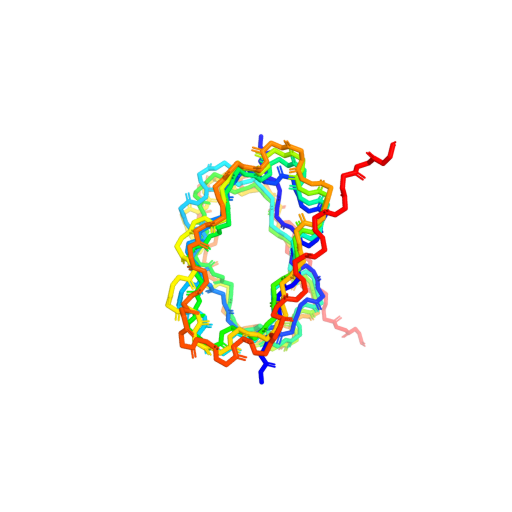 ? -7.246 9.805 -2.23 1 97.12 31 CYS B N 1
ATOM 989 C CA . CYS B 1 31 ? -7.789 8.734 -1.398 1 97.12 31 CYS B CA 1
ATOM 990 C C . CYS B 1 31 ? -8.953 9.234 -0.558 1 97.12 31 CYS B C 1
ATOM 992 O O . CYS B 1 31 ? -8.805 9.477 0.641 1 97.12 31 CYS B O 1
ATOM 994 N N . THR B 1 32 ? -10.117 9.273 -1.149 1 97 32 THR B N 1
ATOM 995 C CA . THR B 1 32 ? -11.25 10.055 -0.653 1 97 32 THR B CA 1
ATOM 996 C C . THR B 1 32 ? -11.922 9.352 0.521 1 97 32 THR B C 1
ATOM 998 O O . THR B 1 32 ? -12.688 9.961 1.262 1 97 32 THR B O 1
ATOM 1001 N N . ASN B 1 33 ? -11.625 8.023 0.709 1 96.19 33 ASN B N 1
ATOM 1002 C CA . ASN B 1 33 ? -12.266 7.289 1.796 1 96.19 33 ASN B CA 1
ATOM 1003 C C . ASN B 1 33 ? -11.328 7.113 2.986 1 96.19 33 ASN B C 1
ATOM 1005 O O . ASN B 1 33 ? -11.734 6.617 4.039 1 96.19 33 ASN B O 1
ATOM 1009 N N . LEU B 1 34 ? -10.102 7.578 2.865 1 95.62 34 LEU B N 1
ATOM 1010 C CA . LEU B 1 34 ? -9.102 7.383 3.906 1 95.62 34 LEU B CA 1
ATOM 1011 C C . LEU B 1 34 ? -9.422 8.234 5.133 1 95.62 34 LEU B C 1
ATOM 1013 O O . LEU B 1 34 ? -9.617 9.445 5.023 1 95.62 34 LEU B O 1
ATOM 1017 N N . HIS B 1 35 ? -9.375 7.609 6.293 1 95.06 35 HIS B N 1
ATOM 1018 C CA . HIS B 1 35 ? -9.789 8.328 7.492 1 95.06 35 HIS B CA 1
ATOM 1019 C C . HIS B 1 35 ? -8.586 8.891 8.242 1 95.06 35 HIS B C 1
ATOM 1021 O O . HIS B 1 35 ? -8.695 9.922 8.906 1 95.06 35 HIS B O 1
ATOM 1027 N N . ALA B 1 36 ? -7.48 8.164 8.102 1 93.75 36 ALA B N 1
ATOM 1028 C CA . ALA B 1 36 ? -6.297 8.57 8.852 1 93.75 36 ALA B CA 1
ATOM 1029 C C . ALA B 1 36 ? -5.02 8.211 8.102 1 93.75 36 ALA B C 1
ATOM 1031 O O . ALA B 1 36 ? -4.969 7.191 7.406 1 93.75 36 ALA B O 1
ATOM 1032 N N . ILE B 1 37 ? -4.023 8.992 8.172 1 94.31 37 ILE B N 1
ATOM 1033 C CA . ILE B 1 37 ? -2.701 8.633 7.668 1 94.31 37 ILE B CA 1
ATOM 1034 C C . ILE B 1 37 ? -2.102 7.531 8.539 1 94.31 37 ILE B C 1
ATOM 1036 O O . ILE B 1 37 ? -2.129 7.613 9.766 1 94.31 37 ILE B O 1
ATOM 1040 N N . PRO B 1 38 ? -1.557 6.516 7.859 1 92.75 38 PRO B N 1
ATOM 1041 C CA . PRO B 1 38 ? -0.952 5.449 8.664 1 92.75 38 PRO B CA 1
ATOM 1042 C C . PRO B 1 38 ? 0.329 5.895 9.367 1 92.75 38 PRO B C 1
ATOM 1044 O O . PRO B 1 38 ? 0.845 6.98 9.086 1 92.75 38 PRO B O 1
ATOM 1047 N N . GLU B 1 39 ? 0.743 5.008 10.336 1 92.25 39 GLU B N 1
ATOM 1048 C CA . GLU B 1 39 ? 2.062 5.262 10.906 1 92.25 39 GLU B CA 1
ATOM 1049 C C . GLU B 1 39 ? 3.141 5.254 9.828 1 92.25 39 GLU B C 1
ATOM 1051 O O . GLU B 1 39 ? 3.115 4.414 8.922 1 92.25 39 GLU B O 1
ATOM 1056 N N . LEU B 1 40 ? 4.062 6.188 9.961 1 93 40 LEU B N 1
ATOM 1057 C CA . LEU B 1 40 ? 5.074 6.379 8.93 1 93 40 LEU B CA 1
ATOM 1058 C C . LEU B 1 40 ? 6.477 6.199 9.492 1 93 40 LEU B C 1
ATOM 1060 O O . LEU B 1 40 ? 6.684 6.34 10.703 1 93 40 LEU B O 1
ATOM 1064 N N . PRO B 1 41 ? 7.391 5.805 8.641 1 92.06 41 PRO B N 1
ATOM 1065 C CA . PRO B 1 41 ? 8.773 5.727 9.125 1 92.06 41 PRO B CA 1
ATOM 1066 C C . PRO B 1 41 ? 9.398 7.102 9.344 1 92.06 41 PRO B C 1
ATOM 1068 O O . PRO B 1 41 ? 9.07 8.055 8.633 1 92.06 41 PRO B O 1
ATOM 1071 N N . SER B 1 42 ? 10.406 7.16 10.242 1 89.12 42 SER B N 1
ATOM 1072 C CA . SER B 1 42 ? 11.016 8.422 10.641 1 89.12 42 SER B CA 1
ATOM 1073 C C . SER B 1 42 ? 11.812 9.039 9.492 1 89.12 42 SER B C 1
ATOM 1075 O O . SER B 1 42 ? 12.117 10.234 9.523 1 89.12 42 SER B O 1
ATOM 1077 N N . ASN B 1 43 ? 12.133 8.266 8.508 1 90.12 43 ASN B N 1
ATOM 1078 C CA . ASN B 1 43 ? 12.977 8.758 7.422 1 90.12 43 ASN B CA 1
ATOM 1079 C C . ASN B 1 43 ? 12.141 9.328 6.277 1 90.12 43 ASN B C 1
ATOM 1081 O O . ASN B 1 43 ? 12.688 9.781 5.273 1 90.12 43 ASN B O 1
ATOM 1085 N N . LEU B 1 44 ? 10.828 9.398 6.41 1 92.94 44 LEU B N 1
ATOM 1086 C CA . LEU B 1 44 ? 9.977 9.945 5.355 1 92.94 44 LEU B CA 1
ATOM 1087 C C . LEU B 1 44 ? 10.273 11.422 5.125 1 92.94 44 LEU B C 1
ATOM 1089 O O . LEU B 1 44 ? 10.328 12.203 6.074 1 92.94 44 LEU B O 1
ATOM 1093 N N . ARG B 1 45 ? 10.43 11.773 3.871 1 91.81 45 ARG B N 1
ATOM 1094 C CA . ARG B 1 45 ? 10.789 13.148 3.549 1 91.81 45 ARG B CA 1
ATOM 1095 C C . ARG B 1 45 ? 9.617 13.883 2.92 1 91.81 45 ARG B C 1
ATOM 1097 O O . ARG B 1 45 ? 9.508 15.109 3.043 1 91.81 45 ARG B O 1
ATOM 1104 N N . GLU B 1 46 ? 8.812 13.164 2.193 1 93.38 46 GLU B N 1
ATOM 1105 C CA . GLU B 1 46 ? 7.703 13.781 1.476 1 93.38 46 GLU B CA 1
ATOM 1106 C C . GLU B 1 46 ? 6.395 13.031 1.735 1 93.38 46 GLU B C 1
ATOM 1108 O O . GLU B 1 46 ? 6.332 11.812 1.577 1 93.38 46 GLU B O 1
ATOM 1113 N N . LEU B 1 47 ? 5.34 13.828 2.178 1 93.62 47 LEU B N 1
ATOM 1114 C CA . LEU B 1 47 ? 3.99 13.305 2.365 1 93.62 47 LEU B CA 1
ATOM 1115 C C . LEU B 1 47 ? 2.973 14.164 1.616 1 93.62 47 LEU B C 1
ATOM 1117 O O . LEU B 1 47 ? 2.725 15.312 1.99 1 93.62 47 LEU B O 1
ATOM 1121 N N . ILE B 1 48 ? 2.434 13.555 0.56 1 94.88 48 ILE B N 1
ATOM 1122 C CA . ILE B 1 48 ? 1.437 14.273 -0.225 1 94.88 48 ILE B CA 1
ATOM 1123 C C . ILE B 1 48 ? 0.088 13.562 -0.122 1 94.88 48 ILE B C 1
ATOM 1125 O O . ILE B 1 48 ? -0.054 12.422 -0.563 1 94.88 48 ILE B O 1
ATOM 1129 N N . ALA B 1 49 ? -0.926 14.227 0.459 1 95.38 49 ALA B N 1
ATOM 1130 C CA . ALA B 1 49 ? -2.25 13.648 0.678 1 95.38 49 ALA B CA 1
ATOM 1131 C C . ALA B 1 49 ? -3.348 14.672 0.407 1 95.38 49 ALA B C 1
ATOM 1133 O O . ALA B 1 49 ? -4.223 14.891 1.25 1 95.38 49 ALA B O 1
ATOM 1134 N N . ASN B 1 50 ? -3.299 15.156 -0.822 1 94.06 50 ASN B N 1
ATOM 1135 C CA . ASN B 1 50 ? -4.34 16.109 -1.198 1 94.06 50 ASN B CA 1
ATOM 1136 C C . ASN B 1 50 ? -5.633 15.398 -1.584 1 94.06 50 ASN B C 1
ATOM 1138 O O . ASN B 1 50 ? -5.609 14.25 -2.043 1 94.06 50 ASN B O 1
ATOM 1142 N N . TYR B 1 51 ? -6.793 16.078 -1.42 1 95.81 51 TYR B N 1
ATOM 1143 C CA . TYR B 1 51 ? -8.109 15.633 -1.861 1 95.81 51 TYR B CA 1
ATOM 1144 C C . TYR B 1 51 ? -8.523 14.359 -1.13 1 95.81 51 TYR B C 1
ATOM 1146 O O . TYR B 1 51 ? -9.188 13.492 -1.706 1 95.81 51 TYR B O 1
ATOM 1154 N N . CYS B 1 52 ? -8.023 14.188 0.1 1 95.88 52 CYS B N 1
ATOM 1155 C CA . CYS B 1 52 ? -8.5 13.133 0.983 1 95.88 52 CYS B CA 1
ATOM 1156 C C . CYS B 1 52 ? -9.68 13.609 1.818 1 95.88 52 CYS B C 1
ATOM 1158 O O . CYS B 1 52 ? -9.516 13.969 2.986 1 95.88 52 CYS B O 1
ATOM 1160 N N . THR B 1 53 ? -10.828 13.562 1.247 1 95.81 53 THR B N 1
ATOM 1161 C CA . THR B 1 53 ? -11.984 14.312 1.727 1 95.81 53 THR B CA 1
ATOM 1162 C C . THR B 1 53 ? -12.516 13.703 3.02 1 95.81 53 THR B C 1
ATOM 1164 O O . THR B 1 53 ? -13.234 14.375 3.771 1 95.81 53 THR B O 1
ATOM 1167 N N . GLU B 1 54 ? -12.211 12.43 3.377 1 96.12 54 GLU B N 1
ATOM 1168 C CA . GLU B 1 54 ? -12.68 11.812 4.613 1 96.12 54 GLU B CA 1
ATOM 1169 C C . GLU B 1 54 ? -11.578 11.789 5.672 1 96.12 54 GLU B C 1
ATOM 1171 O O . GLU B 1 54 ? -11.781 11.281 6.777 1 96.12 54 GLU B O 1
ATOM 1176 N N . LEU B 1 55 ? -10.445 12.367 5.344 1 94.5 55 LEU B N 1
ATOM 1177 C CA . LEU B 1 55 ? -9.328 12.391 6.281 1 94.5 55 LEU B CA 1
ATOM 1178 C C . LEU B 1 55 ? -9.641 13.273 7.484 1 94.5 55 LEU B C 1
ATOM 1180 O O . LEU B 1 55 ? -9.945 14.453 7.328 1 94.5 55 LEU B O 1
ATOM 1184 N N . VAL B 1 56 ? -9.547 12.664 8.648 1 91.88 56 VAL B N 1
ATOM 1185 C CA . VAL B 1 56 ? -9.938 13.391 9.852 1 91.88 56 VAL B CA 1
ATOM 1186 C C . VAL B 1 56 ? -8.695 13.773 10.648 1 91.88 56 VAL B C 1
ATOM 1188 O O . VAL B 1 56 ? -8.672 14.82 11.305 1 91.88 56 VAL B O 1
ATOM 1191 N N . THR B 1 57 ? -7.66 12.945 10.539 1 88.06 57 THR B N 1
ATOM 1192 C CA . THR B 1 57 ? -6.445 13.219 11.297 1 88.06 57 THR B CA 1
ATOM 1193 C C . THR B 1 57 ? -5.215 12.727 10.539 1 88.06 57 THR B C 1
ATOM 1195 O O . THR B 1 57 ? -5.289 11.742 9.805 1 88.06 57 THR B O 1
ATOM 1198 N N . THR B 1 58 ? -4.082 13.328 10.711 1 87.56 58 THR B N 1
ATOM 1199 C CA . THR B 1 58 ? -2.818 12.883 10.133 1 87.56 58 THR B CA 1
ATOM 1200 C C . THR B 1 58 ? -2.133 11.875 11.047 1 87.56 58 THR B C 1
ATOM 1202 O O . THR B 1 58 ? -1.194 11.195 10.633 1 87.56 58 THR B O 1
ATOM 1205 N N . GLY B 1 59 ? -2.656 11.703 12.203 1 82.75 59 GLY B N 1
ATOM 1206 C CA . GLY B 1 59 ? -1.927 10.914 13.188 1 82.75 59 GLY B CA 1
ATOM 1207 C C . GLY B 1 59 ? -0.71 11.633 13.734 1 82.75 59 GLY B C 1
ATOM 1208 O O . GLY B 1 59 ? -0.621 12.859 13.664 1 82.75 59 GLY B O 1
ATOM 1209 N N . ASN B 1 60 ? 0.222 10.922 14.414 1 76.75 60 ASN B N 1
ATOM 1210 C CA . ASN B 1 60 ? 1.388 11.508 15.062 1 76.75 60 ASN B CA 1
ATOM 1211 C C . ASN B 1 60 ? 2.551 11.68 14.094 1 76.75 60 ASN B C 1
ATOM 1213 O O . ASN B 1 60 ? 3.127 10.695 13.625 1 76.75 60 ASN B O 1
ATOM 1217 N N . LEU B 1 61 ? 2.822 12.922 13.773 1 80.62 61 LEU B N 1
ATOM 1218 C CA . LEU B 1 61 ? 3.92 13.219 12.859 1 80.62 61 LEU B CA 1
ATOM 1219 C C . LEU B 1 61 ? 5.121 13.773 13.625 1 80.62 61 LEU B C 1
ATOM 1221 O O . LEU B 1 61 ? 6.078 14.258 13.008 1 80.62 61 LEU B O 1
ATOM 1225 N N . SER B 1 62 ? 5.086 13.68 14.938 1 76.94 62 SER B N 1
ATOM 1226 C CA . SER B 1 62 ? 6.133 14.281 15.758 1 76.94 62 SER B CA 1
ATOM 1227 C C . SER B 1 62 ? 7.465 13.57 15.562 1 76.94 62 SER B C 1
ATOM 1229 O O . SER B 1 62 ? 8.531 14.156 15.789 1 76.94 62 SER B O 1
ATOM 1231 N N . GLU B 1 63 ? 7.375 12.352 15.078 1 77.94 63 GLU B N 1
ATOM 1232 C CA . GLU B 1 63 ? 8.594 11.555 14.945 1 77.94 63 GLU B CA 1
ATOM 1233 C C . GLU B 1 63 ? 9.164 11.656 13.531 1 77.94 63 GLU B C 1
ATOM 1235 O O . GLU B 1 63 ? 10.18 11.031 13.219 1 77.94 63 GLU B O 1
ATOM 1240 N N . MET B 1 64 ? 8.531 12.492 12.773 1 82.44 64 MET B N 1
ATOM 1241 C CA . MET B 1 64 ? 8.961 12.594 11.383 1 82.44 64 MET B CA 1
ATOM 1242 C C . MET B 1 64 ? 10.047 13.656 11.227 1 82.44 64 MET B C 1
ATOM 1244 O O . MET B 1 64 ? 9.82 14.68 10.586 1 82.44 64 MET B O 1
ATOM 1248 N N . ILE B 1 65 ? 11.266 13.336 11.648 1 82.31 65 ILE B N 1
ATOM 1249 C CA . ILE B 1 65 ? 12.359 14.297 11.758 1 82.31 65 ILE B CA 1
ATOM 1250 C C . ILE B 1 65 ? 12.914 14.602 10.367 1 82.31 65 ILE B C 1
ATOM 1252 O O . ILE B 1 65 ? 13.523 15.656 10.148 1 82.31 65 ILE B O 1
ATOM 1256 N N . SER B 1 66 ? 12.656 13.719 9.406 1 87.69 66 SER B N 1
ATOM 1257 C CA . SER B 1 66 ? 13.242 13.891 8.078 1 87.69 66 SER B CA 1
ATOM 1258 C C . SER B 1 66 ? 12.242 14.531 7.117 1 87.69 66 SER B C 1
ATOM 1260 O O . SER B 1 66 ? 12.562 14.766 5.949 1 87.69 66 SER B O 1
ATOM 1262 N N . LEU B 1 67 ? 11.062 14.836 7.586 1 87.88 67 LEU B N 1
ATOM 1263 C CA . LEU B 1 67 ? 10 15.336 6.719 1 87.88 67 LEU B CA 1
ATOM 1264 C C . LEU B 1 67 ? 10.359 16.703 6.152 1 87.88 67 LEU B C 1
ATOM 1266 O O . LEU B 1 67 ? 10.664 17.641 6.902 1 87.88 67 LEU B O 1
ATOM 1270 N N . GLU B 1 68 ? 10.281 16.797 4.852 1 86.56 68 GLU B N 1
ATOM 1271 C CA . GLU B 1 68 ? 10.641 18.031 4.164 1 86.56 68 GLU B CA 1
ATOM 1272 C C . GLU B 1 68 ? 9.422 18.688 3.52 1 86.56 68 GLU B C 1
ATOM 1274 O O . GLU B 1 68 ? 9.359 19.922 3.402 1 86.56 68 GLU B O 1
ATOM 1279 N N . GLU B 1 69 ? 8.562 17.906 3.057 1 88.25 69 GLU B N 1
ATOM 1280 C CA . GLU B 1 69 ? 7.387 18.422 2.363 1 88.25 69 GLU B CA 1
ATOM 1281 C C . GLU B 1 69 ? 6.129 17.672 2.777 1 88.25 69 GLU B C 1
ATOM 1283 O O . GLU B 1 69 ? 6.133 16.438 2.844 1 88.25 69 GLU B O 1
ATOM 1288 N N . ILE B 1 70 ? 5.062 18.484 3.078 1 90.69 70 ILE B N 1
ATOM 1289 C CA . ILE B 1 70 ? 3.752 17.922 3.387 1 90.69 70 ILE B CA 1
ATOM 1290 C C . ILE B 1 70 ? 2.662 18.75 2.709 1 90.69 70 ILE B C 1
ATOM 1292 O O . ILE B 1 70 ? 2.73 19.984 2.689 1 90.69 70 ILE B O 1
ATOM 1296 N N . SER B 1 71 ? 1.786 18.047 2.006 1 91.06 71 SER B N 1
ATOM 1297 C CA . SER B 1 71 ? 0.632 18.703 1.399 1 91.06 71 SER B CA 1
ATOM 1298 C C . SER B 1 71 ? -0.665 18 1.77 1 91.06 71 SER B C 1
ATOM 1300 O O . SER B 1 71 ? -0.82 16.797 1.51 1 91.06 71 SER B O 1
ATOM 1302 N N . LEU B 1 72 ? -1.515 18.688 2.381 1 91.88 72 LEU B N 1
ATOM 1303 C CA . LEU B 1 72 ? -2.818 18.188 2.807 1 91.88 72 LEU B CA 1
ATOM 1304 C C . LEU B 1 72 ? -3.932 19.125 2.359 1 91.88 72 LEU B C 1
ATOM 1306 O O . LEU B 1 72 ? -4.812 19.484 3.148 1 91.88 72 LEU B O 1
ATOM 1310 N N . ASN B 1 73 ? -3.873 19.453 1.123 1 89.25 73 ASN B N 1
ATOM 1311 C CA . ASN B 1 73 ? -4.848 20.406 0.601 1 89.25 73 ASN B CA 1
ATOM 1312 C C . ASN B 1 73 ? -6.176 19.734 0.276 1 89.25 73 ASN B C 1
ATOM 1314 O O . ASN B 1 73 ? -6.199 18.562 -0.11 1 89.25 73 ASN B O 1
ATOM 1318 N N . TYR B 1 74 ? -7.359 20.422 0.42 1 91.25 74 TYR B N 1
ATOM 1319 C CA . TYR B 1 74 ? -8.703 19.984 0.057 1 91.25 74 TYR B CA 1
ATOM 1320 C C . TYR B 1 74 ? -9.102 18.75 0.842 1 91.25 74 TYR B C 1
ATOM 1322 O O . TYR B 1 74 ? -9.562 17.766 0.261 1 91.25 74 TYR B O 1
ATOM 1330 N N . CYS B 1 75 ? -8.789 18.781 2.082 1 92.44 75 CYS B N 1
ATOM 1331 C CA . CYS B 1 75 ? -9.227 17.797 3.064 1 92.44 75 CYS B CA 1
ATOM 1332 C C . CYS B 1 75 ? -10.164 18.438 4.082 1 92.44 75 CYS B C 1
ATOM 1334 O O . CYS B 1 75 ? -9.75 18.766 5.195 1 92.44 75 CYS B O 1
ATOM 1336 N N . PRO B 1 76 ? -11.398 18.578 3.766 1 90.62 76 PRO B N 1
ATOM 1337 C CA . PRO B 1 76 ? -12.32 19.422 4.52 1 90.62 76 PRO B CA 1
ATOM 1338 C C . PRO B 1 76 ? -12.609 18.891 5.922 1 90.62 76 PRO B C 1
ATOM 1340 O O . PRO B 1 76 ? -13.016 19.656 6.805 1 90.62 76 PRO B O 1
ATOM 1343 N N . LYS B 1 77 ? -12.391 17.625 6.215 1 91.81 77 LYS B N 1
ATOM 1344 C CA . LYS B 1 77 ? -12.734 17.062 7.516 1 91.81 77 LYS B CA 1
ATOM 1345 C C . LYS B 1 77 ? -11.508 17.016 8.43 1 91.81 77 LYS B C 1
ATOM 1347 O O . LYS B 1 77 ? -11.609 16.625 9.594 1 91.81 77 LYS B O 1
ATOM 1352 N N . LEU B 1 78 ? -10.375 17.375 7.793 1 88.06 78 LEU B N 1
ATOM 1353 C CA . 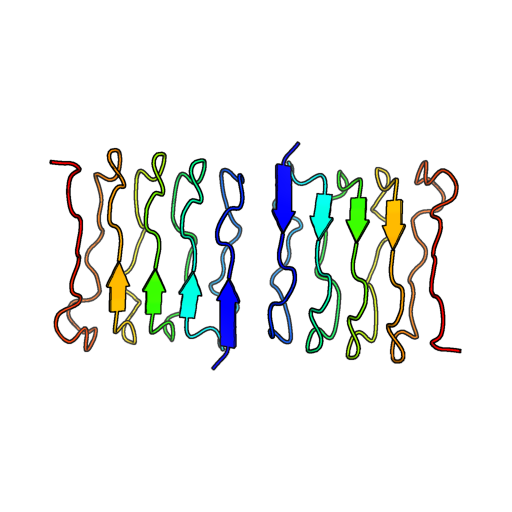LEU B 1 78 ? -9.133 17.328 8.555 1 88.06 78 LEU B CA 1
ATOM 1354 C C . LEU B 1 78 ? -9.141 18.344 9.688 1 88.06 78 LEU B C 1
ATOM 1356 O O . LEU B 1 78 ? -9.289 19.547 9.445 1 88.06 78 LEU B O 1
ATOM 1360 N N . ILE B 1 79 ? -9.117 17.891 10.984 1 79 79 ILE B N 1
ATOM 1361 C CA . ILE B 1 79 ? -9.234 18.781 12.141 1 79 79 ILE B CA 1
ATOM 1362 C C . ILE B 1 79 ? -7.953 18.719 12.969 1 79 79 ILE B C 1
ATOM 1364 O O . ILE B 1 79 ? -7.625 19.656 13.688 1 79 79 ILE B O 1
ATOM 1368 N N . GLU B 1 80 ? -7.27 17.516 12.922 1 68.38 80 GLU B N 1
ATOM 1369 C CA . GLU B 1 80 ? -6.109 17.344 13.797 1 68.38 80 GLU B CA 1
ATOM 1370 C C . GLU B 1 80 ? -4.832 17.141 12.992 1 68.38 80 GLU B C 1
ATOM 1372 O O . GLU B 1 80 ? -4.711 16.156 12.258 1 68.38 80 GLU B O 1
ATOM 1377 N N . ILE B 1 81 ? -4.113 18.219 12.812 1 68.31 81 ILE B N 1
ATOM 1378 C CA . ILE B 1 81 ? -2.756 18.047 12.297 1 68.31 81 ILE B CA 1
ATOM 1379 C C . ILE B 1 81 ? -1.764 18.016 13.461 1 68.31 81 ILE B C 1
ATOM 1381 O O . ILE B 1 81 ? -1.657 18.984 14.219 1 68.31 81 ILE B O 1
ATOM 1385 N N . SER B 1 82 ? -1.499 16.797 13.859 1 62.25 82 SER B N 1
ATOM 1386 C CA . SER B 1 82 ? -0.571 16.719 14.984 1 62.25 82 SER B CA 1
ATOM 1387 C C . SER B 1 82 ? 0.747 17.422 14.664 1 62.25 82 SER B C 1
ATOM 1389 O O . SER B 1 82 ? 1.054 17.672 13.492 1 62.25 82 SER B O 1
ATOM 1391 N N . ASN B 1 83 ? 1.418 17.891 15.805 1 58.94 83 ASN B N 1
ATOM 1392 C CA . ASN B 1 83 ? 2.666 18.641 15.711 1 58.94 83 ASN B CA 1
ATOM 1393 C C . ASN B 1 83 ? 3.705 17.906 14.875 1 58.94 83 ASN B C 1
ATOM 1395 O O . ASN B 1 83 ? 3.875 16.688 15.023 1 58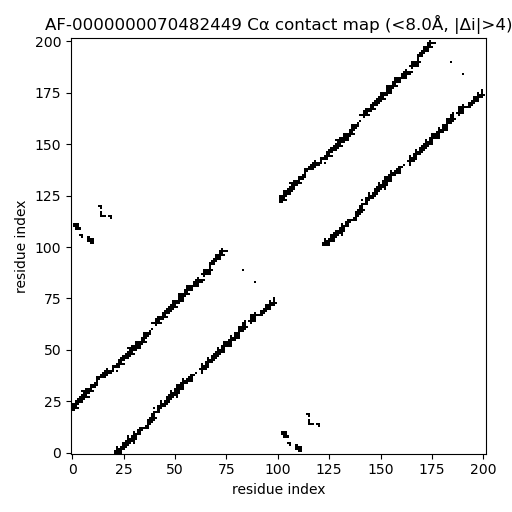.94 83 ASN B O 1
ATOM 1399 N N . ILE B 1 84 ? 3.941 18.359 13.672 1 58.16 84 ILE B N 1
ATOM 1400 C CA . ILE B 1 84 ? 5.137 17.906 12.961 1 58.16 84 ILE B CA 1
ATOM 1401 C C . ILE B 1 84 ? 6.375 18.234 13.789 1 58.16 84 ILE B C 1
ATOM 1403 O O . ILE B 1 84 ? 6.438 19.266 14.453 1 58.16 84 ILE B O 1
ATOM 1407 N N . GLY B 1 85 ? 7.027 17.219 14.281 1 53.38 85 GLY B N 1
ATOM 1408 C CA . GLY B 1 85 ? 8.172 17.391 15.164 1 53.38 85 GLY B CA 1
ATOM 1409 C C . GLY B 1 85 ? 8.867 18.719 14.992 1 53.38 85 GLY B C 1
ATOM 1410 O O . GLY B 1 85 ? 8.922 19.266 13.883 1 53.38 85 GLY B O 1
ATOM 1411 N N . SER B 1 86 ? 8.859 19.469 16.094 1 51.5 86 SER B N 1
ATOM 1412 C CA . SER B 1 86 ? 9.602 20.734 16.156 1 51.5 86 SER B CA 1
ATOM 1413 C C . SER B 1 86 ? 10.945 20.609 15.445 1 51.5 86 SER B C 1
ATOM 1415 O O . SER B 1 86 ? 11.5 21.609 14.977 1 51.5 86 SER B O 1
ATOM 1417 N N . GLU B 1 87 ? 11.547 19.484 15.617 1 48.47 87 GLU B N 1
ATOM 1418 C CA . GLU B 1 87 ? 12.922 19.344 15.141 1 48.47 87 GLU B CA 1
ATOM 1419 C C . GLU B 1 87 ? 12.961 18.984 13.664 1 48.47 87 GLU B C 1
ATOM 1421 O O . GLU B 1 87 ? 14.023 18.672 13.125 1 48.47 87 GLU B O 1
ATOM 1426 N N . SER B 1 88 ? 11.938 18.625 13.188 1 49.97 88 SER B N 1
ATOM 1427 C CA . SER B 1 88 ? 12 18.266 11.773 1 49.97 88 SER B CA 1
ATOM 1428 C C . SER B 1 88 ? 12.539 19.422 10.945 1 49.97 88 SER B C 1
ATOM 1430 O O . SER B 1 88 ? 12.328 20.594 11.281 1 49.97 88 SER B O 1
ATOM 1432 N N . ASP B 1 89 ? 13.75 19.25 10.555 1 49.81 89 ASP B N 1
ATOM 1433 C CA . ASP B 1 89 ? 14.188 20.266 9.594 1 49.81 89 ASP B CA 1
ATOM 1434 C C . ASP B 1 89 ? 13.031 20.719 8.711 1 49.81 89 ASP B C 1
ATOM 1436 O O . ASP B 1 89 ? 13.023 20.469 7.504 1 49.81 89 ASP B O 1
ATOM 1440 N N . LEU B 1 90 ? 11.992 20.375 9.133 1 49.69 90 LEU B N 1
ATOM 1441 C CA . LEU B 1 90 ? 10.891 20.859 8.312 1 49.69 90 LEU B CA 1
ATOM 1442 C C . LEU B 1 90 ? 11.117 22.297 7.879 1 49.69 90 LEU B C 1
ATOM 1444 O O . LEU B 1 90 ? 11.086 23.219 8.703 1 49.69 90 LEU B O 1
ATOM 1448 N N . ARG B 1 91 ? 12.234 22.484 7.227 1 46.84 91 ARG B N 1
ATOM 1449 C CA . ARG B 1 91 ? 12.133 23.734 6.484 1 46.84 91 ARG B CA 1
ATOM 1450 C C . ARG B 1 91 ? 10.68 24.047 6.133 1 46.84 91 ARG B C 1
ATOM 1452 O O . ARG B 1 91 ? 9.93 23.156 5.727 1 46.84 91 ARG B O 1
ATOM 1459 N N . ASN B 1 92 ? 10.047 24.969 6.203 1 41.16 92 ASN B N 1
ATOM 1460 C CA . ASN B 1 92 ? 8.719 25.531 5.984 1 41.16 92 ASN B CA 1
ATOM 1461 C C . ASN B 1 92 ? 7.777 24.516 5.355 1 41.16 92 ASN B C 1
ATOM 1463 O O . ASN B 1 92 ? 7.691 24.406 4.129 1 41.16 92 ASN B O 1
ATOM 1467 N N . PRO B 1 93 ? 7.551 23.438 6.152 1 49.59 93 PRO B N 1
ATOM 1468 C CA . PRO B 1 93 ? 6.535 22.609 5.5 1 49.59 93 PRO B CA 1
ATOM 1469 C C . PRO B 1 93 ? 5.395 23.438 4.906 1 49.59 93 PRO B C 1
ATOM 1471 O O . PRO B 1 93 ? 4.992 24.453 5.484 1 49.59 93 PRO B O 1
ATOM 1474 N N . LYS B 1 94 ? 5.316 23.797 3.693 1 50 94 LYS B N 1
ATOM 1475 C CA . LYS B 1 94 ? 4.168 24.469 3.088 1 50 94 LYS B CA 1
ATOM 1476 C C . LYS B 1 94 ? 2.91 23.609 3.215 1 50 94 LYS B C 1
ATOM 1478 O O . LYS B 1 94 ? 2.846 22.5 2.678 1 50 94 LYS B O 1
ATOM 1483 N N . PHE B 1 95 ? 2.316 23.688 4.398 1 51.78 95 PHE B N 1
ATOM 1484 C CA . PHE B 1 95 ? 0.969 23.156 4.547 1 51.78 95 PHE B CA 1
ATOM 1485 C C . PHE B 1 95 ? -0.01 23.891 3.635 1 51.78 95 PHE B C 1
ATOM 1487 O O . PHE B 1 95 ? -0.036 25.125 3.605 1 51.78 95 PHE B O 1
ATOM 1494 N N . ALA B 1 96 ? -0.002 23.656 2.367 1 49.22 96 ALA B N 1
ATOM 1495 C CA . ALA B 1 96 ? -1.031 24.328 1.573 1 49.22 96 ALA B CA 1
ATOM 1496 C C . ALA B 1 96 ? -2.402 23.703 1.821 1 49.22 96 ALA B C 1
ATOM 1498 O O . ALA B 1 96 ? -2.652 22.562 1.43 1 49.22 96 ALA B O 1
ATOM 1499 N N . VAL B 1 97 ? -3.074 23.781 2.996 1 51.03 97 VAL B N 1
ATOM 1500 C CA . VAL B 1 97 ? -4.473 23.406 3.172 1 51.03 97 VAL B CA 1
ATOM 1501 C C . VAL B 1 97 ? -5.371 24.391 2.443 1 51.03 97 VAL B C 1
ATOM 1503 O O . VAL B 1 97 ? -5.445 25.562 2.824 1 51.03 97 VAL B O 1
ATOM 1506 N N . GLU B 1 98 ? -5.273 24.516 1.127 1 49.47 98 GLU B N 1
ATOM 1507 C CA . GLU B 1 98 ? -6.184 25.422 0.44 1 49.47 98 GLU B CA 1
ATOM 1508 C C . GLU B 1 98 ? -7.633 24.953 0.575 1 49.47 98 GLU B C 1
ATOM 1510 O O . GLU B 1 98 ? -7.926 23.781 0.415 1 49.47 98 GLU B O 1
ATOM 1515 N N . GLU B 1 99 ? -8.398 25.672 1.37 1 48.06 99 GLU B N 1
ATOM 1516 C CA . GLU B 1 99 ? -9.852 25.484 1.408 1 48.06 99 GLU B CA 1
ATOM 1517 C C . GLU B 1 99 ? -10.477 25.719 0.038 1 48.06 99 GLU B C 1
ATOM 1519 O O . GLU B 1 99 ? -9.938 26.484 -0.766 1 48.06 99 GLU B O 1
ATOM 1524 N N . PRO B 1 100 ? -11.289 24.781 -0.517 1 47.03 100 PRO B N 1
ATOM 1525 C CA . PRO B 1 100 ? -11.977 25.281 -1.707 1 47.03 100 PRO B CA 1
ATOM 1526 C C . PRO B 1 100 ? -12.492 26.703 -1.526 1 47.03 100 PRO B C 1
ATOM 1528 O O . PRO B 1 100 ? -12.945 27.062 -0.435 1 47.03 100 PRO B O 1
ATOM 1531 N N . MET B 1 101 ? -12.047 27.75 -2.295 1 34.97 101 MET B N 1
ATOM 1532 C CA . MET B 1 101 ? -12.844 28.969 -2.342 1 34.97 101 MET B CA 1
ATOM 1533 C C . MET B 1 101 ? -14.312 28.656 -2.613 1 34.97 101 MET B C 1
ATOM 1535 O O . MET B 1 101 ? -14.625 27.719 -3.346 1 34.97 101 MET B O 1
#

Radius of gyration: 18.23 Å; Cα contacts (8 Å, |Δi|>4): 588; chains: 2; bounding box: 30×56×42 Å